Protein AF-A0A1D2N398-F1 (afdb_monomer)

Solvent-accessible surface area (backbone atoms only — not comparable to full-atom values): 11990 Å² total; per-residue (Å²): 117,71,71,62,58,52,54,54,53,52,52,52,50,52,42,55,50,52,42,50,51,26,44,50,50,28,31,48,32,49,38,74,50,18,96,74,56,48,75,65,35,50,51,53,33,53,55,49,52,53,51,52,52,51,50,52,54,51,53,50,50,50,54,57,44,54,78,74,47,96,69,94,74,60,69,63,58,57,54,51,52,50,55,53,48,54,52,50,44,51,51,49,55,50,46,44,68,74,75,44,80,64,39,88,64,25,44,60,55,34,51,50,26,48,53,53,34,53,52,37,53,52,51,49,52,50,52,53,50,52,50,53,50,51,53,61,56,60,72,63,59,75,78,78,72,81,61,74,80,74,79,73,76,79,83,79,76,91,75,78,99,82,69,65,64,65,58,53,50,52,56,51,52,55,56,55,71,77,43,82,83,72,81,78,80,83,82,77,66,92,89,58,102,65,88,84,83,82,84,130

Radius of gyration: 29.27 Å; Cα contacts (8 Å, |Δi|>4): 91; chains: 1; bounding box: 70×39×75 Å

Sequence (200 aa):
MTCCTNCFAILFASIVWIELISGLVATTSAAFFNDKVKFWAYLIFVIDAIFASWLFYYSGKETFTYLKDTATNKSVTMNWICGMCTVVTIAIFGSIYFFTPLGHPALEIVWGAFAIYIIAIFLLWIVATIYMIYLRLGCAQPSSNNRPKERSPNPPTRRDPEMSLEQSLNQIVDNVQNNPEQKGYTLYAVGSETPFQVRM

pLDDT: mean 77.16, std 15.28, range [42.69, 94.94]

Nearest PDB structures (foldseek):
  5h9f-assembly1_A  TM=4.511E-01  e=1.748E+00  Escherichia coli K-12
  8oyy-assembly2_B  TM=3.073E-01  e=7.194E+00  synthetic construct

Foldseek 3Di:
DVVVVVVLVVLLVVLLVLLLVLLLQLLCLLQPVAPPHDPVSVVLNVVSVVLVVVCVVVVVVVVVVVVVDPDDDCPVVSVVNSVVSLVSSVVSLVCCVPPGPGDPPSVVSNVVSVVSNVVSVVVSVVSVVVVVVCVVVVVPPPPVVPPPPPPDPDDDDDDDPPPPPVVVVVVVVVVCVVDVVPPDDQDDDPPDPDGDDDDD

Secondary structure (DSSP, 8-state):
-HHHHHHHHHHHHHHHHHHHHHHHHHHHHHHHS-TT--HHHHHHHHHHHHHHHHHHHHHHHHHHHHHH---S--HHHHHHHHHHHHHHHHHHHHHHHHH--PPTTHHHHHHHHHHHHHHHHHHHHHHHHHHHHHHHHHTTS-------------------TTSSHHHHHHHHHHHHHT-TT--------TT-SS------

Organism: Orchesella cincta (NCBI:txid48709)

Structure (mmCIF, N/CA/C/O backbone):
data_AF-A0A1D2N398-F1
#
_entry.id   AF-A0A1D2N398-F1
#
loop_
_atom_site.group_PDB
_atom_site.id
_atom_site.type_symbol
_atom_site.label_atom_id
_atom_site.label_alt_id
_atom_site.label_comp_id
_atom_site.label_asym_id
_atom_site.label_entity_id
_atom_site.label_seq_id
_atom_site.pdbx_PDB_ins_code
_atom_site.Cartn_x
_atom_site.Cartn_y
_atom_site.Cartn_z
_atom_site.occupancy
_atom_site.B_iso_or_equiv
_atom_site.auth_seq_id
_atom_site.auth_comp_id
_atom_site.auth_asym_id
_atom_site.auth_atom_id
_atom_site.pdbx_PDB_model_num
ATOM 1 N N . MET A 1 1 ? -14.697 7.583 22.881 1.00 57.34 1 MET A N 1
ATOM 2 C CA . MET A 1 1 ? -13.581 6.813 22.278 1.00 57.34 1 MET A CA 1
ATOM 3 C C . MET A 1 1 ? -13.718 6.591 20.769 1.00 57.34 1 MET A C 1
ATOM 5 O O . MET A 1 1 ? -12.698 6.405 20.127 1.00 57.34 1 MET A O 1
ATOM 9 N N . THR A 1 2 ? -14.915 6.675 20.175 1.00 62.06 2 THR A N 1
ATOM 10 C CA . THR A 1 2 ? -15.148 6.465 18.728 1.00 62.06 2 THR A CA 1
ATOM 11 C C . THR A 1 2 ? -14.413 7.443 17.801 1.00 62.06 2 THR A C 1
ATOM 13 O O . THR A 1 2 ? -14.033 7.058 16.701 1.00 62.06 2 THR A O 1
ATOM 16 N N . CYS A 1 3 ? -14.144 8.679 18.242 1.00 66.06 3 CYS A N 1
ATOM 17 C CA . CYS A 1 3 ? -13.426 9.671 17.429 1.00 66.06 3 CYS A CA 1
ATOM 18 C C . CYS A 1 3 ? -11.969 9.255 17.122 1.00 66.06 3 CYS A C 1
ATOM 20 O O . CYS A 1 3 ? -11.526 9.362 15.982 1.00 66.06 3 CYS A O 1
ATOM 22 N N . CYS A 1 4 ? -11.241 8.696 18.099 1.00 69.38 4 CYS A N 1
ATOM 23 C CA . CYS A 1 4 ? -9.840 8.302 17.900 1.00 69.38 4 CYS A CA 1
ATOM 24 C C . CYS A 1 4 ? -9.690 7.106 16.950 1.00 69.38 4 CYS A C 1
ATOM 26 O O . CYS A 1 4 ? -8.778 7.090 16.128 1.00 69.38 4 CYS A O 1
ATOM 28 N N . THR A 1 5 ? -10.586 6.118 17.022 1.00 72.31 5 THR A N 1
ATOM 29 C CA . THR A 1 5 ? -10.528 4.915 16.172 1.00 72.31 5 THR A CA 1
ATOM 30 C C . THR A 1 5 ? -10.723 5.247 14.692 1.00 72.31 5 THR A C 1
ATOM 32 O O . THR A 1 5 ? -10.019 4.699 13.846 1.00 72.31 5 THR A O 1
ATOM 35 N N . ASN A 1 6 ? -11.618 6.190 14.381 1.00 76.50 6 ASN A N 1
ATOM 36 C CA . ASN A 1 6 ? -11.854 6.630 13.006 1.00 76.50 6 ASN A CA 1
ATOM 37 C C . ASN A 1 6 ? -10.620 7.330 12.413 1.00 76.50 6 ASN A C 1
ATOM 39 O O . ASN A 1 6 ? -10.268 7.061 11.267 1.00 76.50 6 ASN A O 1
ATOM 43 N N . CYS A 1 7 ? -9.918 8.164 13.193 1.00 79.88 7 CYS A N 1
ATOM 44 C CA . CYS A 1 7 ? -8.672 8.792 12.738 1.00 79.88 7 CYS A CA 1
ATOM 45 C C . CYS A 1 7 ? -7.597 7.757 12.385 1.00 79.88 7 CYS A C 1
ATOM 47 O O . CYS A 1 7 ? -6.972 7.873 11.334 1.00 79.88 7 CYS A O 1
ATOM 49 N N . PHE A 1 8 ? -7.401 6.725 13.213 1.00 82.00 8 PHE A N 1
ATOM 50 C CA . PHE A 1 8 ? -6.425 5.671 12.911 1.00 82.00 8 PHE A CA 1
ATOM 51 C C . PHE A 1 8 ? -6.782 4.891 11.644 1.00 82.00 8 PHE A C 1
ATOM 53 O O . PHE A 1 8 ? -5.897 4.635 10.834 1.00 82.00 8 PHE A O 1
ATOM 60 N N . ALA A 1 9 ? -8.061 4.565 11.436 1.00 80.81 9 ALA A N 1
ATOM 61 C CA . ALA A 1 9 ? -8.506 3.871 10.229 1.00 80.81 9 ALA A CA 1
ATOM 62 C C . ALA A 1 9 ? -8.271 4.704 8.956 1.00 80.81 9 ALA A C 1
ATOM 64 O O . ALA A 1 9 ? -7.777 4.175 7.961 1.00 80.81 9 ALA A O 1
ATOM 65 N N . ILE A 1 10 ? -8.567 6.009 8.998 1.00 83.12 10 ILE A N 1
ATOM 66 C CA . ILE A 1 10 ? -8.334 6.928 7.873 1.00 83.12 10 ILE A CA 1
ATOM 67 C C . ILE A 1 10 ? -6.836 7.055 7.577 1.00 83.12 10 ILE A C 1
ATOM 69 O O . ILE A 1 10 ? -6.433 6.955 6.419 1.00 83.12 10 ILE A O 1
ATOM 73 N N . LEU A 1 11 ? -6.003 7.231 8.611 1.00 86.62 11 LEU A N 1
ATOM 74 C CA . LEU A 1 11 ? -4.549 7.301 8.449 1.00 86.62 11 LEU A CA 1
ATOM 75 C C . LEU A 1 11 ? -4.006 6.016 7.822 1.00 86.62 11 LEU A C 1
ATOM 77 O O . LEU A 1 11 ? -3.259 6.073 6.849 1.00 86.62 11 LEU A O 1
ATOM 81 N N . PHE A 1 12 ? -4.437 4.863 8.324 1.00 84.75 12 PHE A N 1
ATOM 82 C CA . PHE A 1 12 ? -4.012 3.567 7.814 1.00 84.75 12 PHE A CA 1
ATOM 83 C C . PHE A 1 12 ? -4.408 3.367 6.345 1.00 84.75 12 PHE A C 1
ATOM 85 O O . PHE A 1 12 ? -3.571 2.993 5.528 1.00 84.75 12 PHE A O 1
ATOM 92 N N . ALA A 1 13 ? -5.650 3.707 5.984 1.00 85.38 13 ALA A N 1
ATOM 93 C CA . ALA A 1 13 ? -6.093 3.689 4.595 1.00 85.38 13 ALA A CA 1
ATOM 94 C C . ALA A 1 13 ? -5.227 4.613 3.725 1.00 85.38 13 ALA A C 1
ATOM 96 O O . ALA A 1 13 ? -4.729 4.181 2.692 1.00 85.38 13 ALA A O 1
ATOM 97 N N . SER A 1 14 ? -4.971 5.851 4.157 1.00 87.75 14 SER A N 1
ATOM 98 C CA . SER A 1 14 ? -4.161 6.797 3.380 1.00 87.75 14 SER A CA 1
ATOM 99 C C . SER A 1 14 ? -2.731 6.306 3.116 1.00 87.75 14 SER A C 1
ATOM 101 O O . SER A 1 14 ? -2.223 6.494 2.014 1.00 87.75 14 SER A O 1
ATOM 103 N N . ILE A 1 15 ? -2.104 5.613 4.074 1.00 89.06 15 ILE A N 1
ATOM 104 C CA . ILE A 1 15 ? -0.764 5.033 3.900 1.00 89.06 15 ILE A CA 1
ATOM 105 C C . I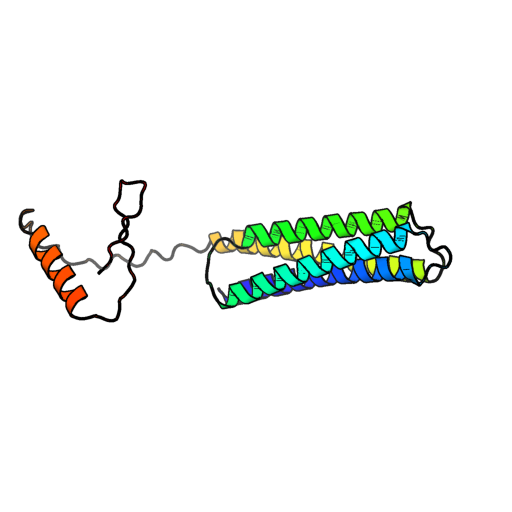LE A 1 15 ? -0.782 3.931 2.835 1.00 89.06 15 ILE A C 1
ATOM 107 O O . ILE A 1 15 ? 0.032 3.966 1.916 1.00 89.06 15 ILE A O 1
ATOM 111 N N . VAL A 1 16 ? -1.750 3.010 2.897 1.00 87.38 16 VAL A N 1
ATOM 112 C CA . VAL A 1 16 ? -1.917 1.948 1.885 1.00 87.38 16 VAL A CA 1
ATOM 113 C C . VAL A 1 16 ? -2.138 2.540 0.490 1.00 87.38 16 VAL A C 1
ATOM 115 O O . VAL A 1 16 ? -1.584 2.057 -0.494 1.00 87.38 16 VAL A O 1
ATOM 118 N N . TRP A 1 17 ? -2.905 3.627 0.392 1.00 89.25 17 TRP A N 1
ATOM 119 C CA . TRP A 1 17 ? -3.100 4.346 -0.867 1.00 89.25 17 TRP A CA 1
ATOM 120 C C . TRP A 1 17 ? -1.793 4.933 -1.413 1.00 89.25 17 TRP A C 1
ATOM 122 O O . TRP A 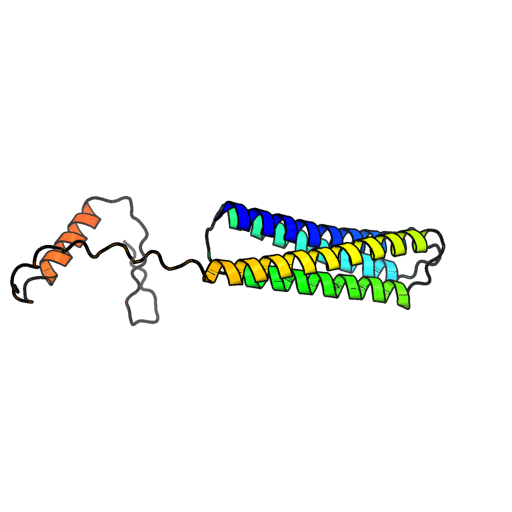1 17 ? -1.536 4.829 -2.610 1.00 89.25 17 TRP A O 1
ATOM 132 N N . ILE A 1 18 ? -0.955 5.522 -0.555 1.00 91.06 18 ILE A N 1
ATOM 133 C CA . ILE A 1 18 ? 0.358 6.049 -0.953 1.00 91.06 18 ILE A CA 1
ATOM 134 C C . ILE A 1 18 ? 1.272 4.916 -1.449 1.00 91.06 18 ILE A C 1
ATOM 136 O O . ILE A 1 18 ? 1.958 5.100 -2.454 1.00 91.06 18 ILE A O 1
ATOM 140 N N . GLU A 1 19 ? 1.259 3.746 -0.799 1.00 89.94 19 GLU A N 1
ATOM 141 C CA . GLU A 1 19 ? 2.020 2.567 -1.247 1.00 89.94 19 GLU A CA 1
ATOM 142 C C . GLU A 1 19 ? 1.560 2.055 -2.619 1.00 89.94 19 GLU A C 1
ATOM 144 O O . GLU A 1 19 ? 2.393 1.724 -3.463 1.00 89.94 19 GLU A O 1
ATOM 149 N N . LEU A 1 20 ? 0.249 2.012 -2.871 1.00 89.62 20 LEU A N 1
ATOM 150 C CA . LEU A 1 20 ? -0.283 1.597 -4.172 1.00 89.62 20 LEU A CA 1
ATOM 151 C C . LEU A 1 20 ? 0.056 2.599 -5.273 1.00 89.62 20 LEU A C 1
ATOM 153 O O . LEU A 1 20 ? 0.466 2.209 -6.363 1.00 89.62 20 LEU A O 1
ATOM 157 N N . ILE A 1 21 ? -0.091 3.897 -4.997 1.00 91.88 21 ILE A N 1
ATOM 158 C CA . ILE A 1 21 ? 0.221 4.944 -5.975 1.00 91.88 21 ILE A CA 1
ATOM 159 C C . ILE A 1 21 ? 1.716 4.933 -6.307 1.00 91.88 21 ILE A C 1
ATOM 161 O O . ILE A 1 21 ? 2.070 5.094 -7.473 1.00 91.88 21 ILE A O 1
ATOM 165 N N . SER A 1 22 ? 2.60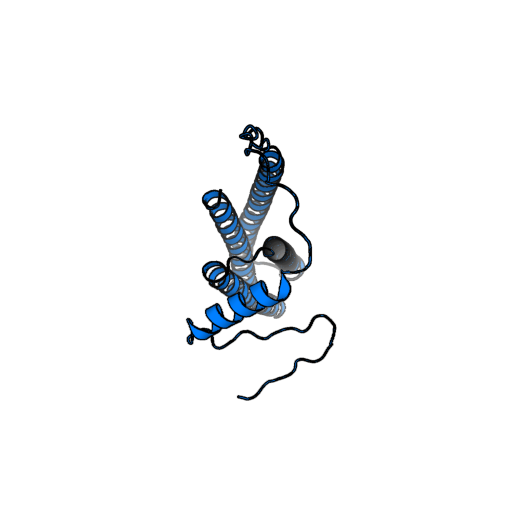0 4.717 -5.329 1.00 93.00 22 SER A N 1
ATOM 166 C CA . SER A 1 22 ? 4.040 4.648 -5.598 1.00 93.00 22 SER A CA 1
ATOM 167 C C . SER A 1 22 ? 4.410 3.428 -6.448 1.00 93.00 22 SER A C 1
ATOM 169 O O . SER A 1 22 ? 5.190 3.575 -7.392 1.00 93.00 22 SER A O 1
ATOM 171 N N . GLY A 1 23 ? 3.800 2.265 -6.191 1.00 91.19 23 GLY A N 1
ATOM 172 C CA . GLY A 1 23 ? 3.915 1.079 -7.045 1.00 91.19 23 GLY A CA 1
ATOM 173 C C . GLY A 1 23 ? 3.454 1.353 -8.479 1.00 91.19 23 GLY A C 1
ATOM 174 O O . GLY A 1 23 ? 4.214 1.122 -9.419 1.00 91.19 23 GLY A O 1
ATOM 175 N N . LEU A 1 24 ? 2.275 1.964 -8.638 1.00 92.75 24 LEU A N 1
ATOM 176 C CA . LEU A 1 24 ? 1.701 2.298 -9.942 1.00 92.75 24 LEU A CA 1
ATOM 177 C C . LEU A 1 24 ? 2.558 3.310 -10.716 1.00 92.75 24 LEU A C 1
ATOM 179 O O . LEU A 1 24 ? 2.748 3.177 -11.924 1.00 92.75 24 LEU A O 1
ATOM 183 N N . VAL A 1 25 ? 3.104 4.324 -10.038 1.00 94.25 25 VAL A N 1
ATOM 184 C CA . VAL A 1 25 ? 4.037 5.284 -10.647 1.00 94.25 25 VAL A CA 1
ATOM 185 C C . VAL A 1 25 ? 5.303 4.562 -11.103 1.00 94.25 25 VAL A C 1
ATOM 187 O O . VAL A 1 25 ? 5.721 4.748 -12.243 1.00 94.25 25 VAL A O 1
ATOM 190 N N . ALA A 1 26 ? 5.879 3.691 -10.269 1.00 92.56 26 ALA A N 1
ATOM 191 C CA . ALA A 1 26 ? 7.072 2.930 -10.626 1.00 92.56 26 ALA A CA 1
ATOM 192 C C . ALA A 1 26 ? 6.832 2.001 -11.830 1.00 92.56 26 ALA A C 1
ATOM 194 O O . ALA A 1 26 ? 7.645 1.981 -12.758 1.00 92.56 26 ALA A O 1
ATOM 195 N N . THR A 1 27 ? 5.713 1.270 -11.861 1.00 93.69 27 THR A N 1
ATOM 196 C CA . THR A 1 27 ? 5.358 0.377 -12.976 1.00 93.69 27 THR A CA 1
ATOM 197 C C . THR A 1 27 ? 5.039 1.154 -14.252 1.00 93.69 27 THR A C 1
ATOM 199 O O . THR A 1 27 ? 5.500 0.766 -15.325 1.00 93.69 27 THR A O 1
ATOM 202 N N . THR A 1 28 ? 4.351 2.296 -14.153 1.00 94.62 28 THR A N 1
ATOM 203 C CA . THR A 1 28 ? 4.080 3.198 -15.287 1.00 94.62 28 THR A CA 1
ATOM 204 C C . THR A 1 28 ? 5.379 3.771 -15.854 1.00 94.62 28 THR A C 1
ATOM 206 O O . THR A 1 28 ? 5.601 3.735 -17.064 1.00 94.62 28 THR A O 1
ATOM 209 N N . SER A 1 29 ? 6.283 4.252 -14.997 1.00 92.38 29 SER A N 1
ATOM 210 C CA . SER A 1 29 ? 7.597 4.743 -15.420 1.00 92.38 29 SER A CA 1
ATOM 211 C C . SER A 1 29 ? 8.428 3.651 -16.089 1.00 92.38 29 SER A C 1
ATOM 213 O O . SER A 1 29 ? 9.013 3.886 -17.145 1.00 92.38 29 SER A O 1
ATOM 215 N N . ALA A 1 30 ? 8.431 2.439 -15.533 1.00 90.25 30 ALA A N 1
ATOM 216 C CA . ALA A 1 30 ? 9.141 1.306 -16.116 1.00 90.25 30 ALA A CA 1
ATOM 217 C C . ALA A 1 30 ? 8.546 0.844 -17.461 1.00 90.25 30 ALA A C 1
ATOM 219 O O . ALA A 1 30 ? 9.300 0.411 -18.333 1.00 90.25 30 ALA A O 1
ATOM 220 N N . ALA A 1 31 ? 7.222 0.925 -17.637 1.00 92.00 31 ALA A N 1
ATOM 221 C CA . ALA A 1 31 ? 6.533 0.471 -18.843 1.00 92.00 31 ALA A CA 1
ATOM 222 C C . ALA A 1 31 ? 6.562 1.500 -19.983 1.00 92.00 31 ALA A C 1
ATOM 224 O O . ALA A 1 31 ? 6.805 1.128 -21.126 1.00 92.00 31 ALA A O 1
ATOM 225 N N . PHE A 1 32 ? 6.332 2.783 -19.693 1.00 91.44 32 PHE A N 1
ATOM 226 C CA . PHE A 1 32 ? 6.135 3.801 -20.733 1.00 91.44 32 PHE A CA 1
ATOM 227 C C . PHE A 1 32 ? 7.349 4.703 -20.971 1.00 91.44 32 PHE A C 1
ATOM 229 O O . PHE A 1 32 ? 7.486 5.241 -22.065 1.00 91.44 32 PHE A O 1
ATOM 236 N N . PHE A 1 33 ? 8.232 4.871 -19.982 1.00 88.12 33 PHE A N 1
ATOM 237 C CA . PHE A 1 33 ? 9.362 5.811 -20.058 1.00 88.12 33 PHE A CA 1
ATOM 238 C C . PHE A 1 33 ? 10.727 5.129 -20.194 1.00 88.12 33 PHE A C 1
ATOM 240 O O . PHE A 1 33 ? 11.764 5.777 -20.056 1.00 88.12 33 PHE A O 1
ATOM 247 N N . ASN A 1 34 ? 10.752 3.819 -20.434 1.00 84.56 34 ASN A N 1
ATOM 248 C CA . ASN A 1 34 ? 11.989 3.080 -20.629 1.00 84.56 34 ASN A CA 1
ATOM 249 C C . ASN A 1 34 ? 12.127 2.654 -22.089 1.00 84.56 34 ASN A C 1
ATOM 251 O O . ASN A 1 34 ? 11.511 1.679 -22.478 1.00 84.56 34 ASN A O 1
ATOM 255 N N . ASP A 1 35 ? 12.988 3.281 -22.884 1.00 82.50 35 ASP A N 1
ATOM 256 C CA . ASP A 1 35 ? 13.131 2.964 -24.321 1.00 82.50 35 ASP A CA 1
ATOM 257 C C . ASP A 1 35 ? 13.483 1.491 -24.612 1.00 82.50 35 ASP A C 1
ATOM 259 O O . ASP A 1 35 ? 13.272 0.980 -25.711 1.00 82.50 35 ASP A O 1
ATOM 263 N N . LYS A 1 36 ? 13.992 0.773 -23.605 1.00 80.00 36 LYS A N 1
ATOM 264 C CA . LYS A 1 36 ? 14.272 -0.667 -23.645 1.00 80.00 36 LYS A CA 1
ATOM 265 C C . LYS A 1 36 ? 13.092 -1.489 -23.121 1.00 80.00 36 LYS A C 1
ATOM 267 O O . LYS A 1 36 ? 13.306 -2.465 -22.393 1.00 80.00 36 LYS A O 1
ATOM 272 N N . VAL A 1 37 ? 11.857 -1.084 -23.441 1.00 68.06 37 VAL A N 1
ATOM 273 C CA . VAL A 1 37 ? 10.667 -1.721 -22.869 1.00 68.06 37 VAL A CA 1
ATOM 274 C C . VAL A 1 37 ? 10.634 -3.198 -23.251 1.00 68.06 37 VAL A C 1
ATOM 276 O O . VAL A 1 37 ? 10.574 -3.567 -24.423 1.00 68.06 37 VAL A O 1
ATOM 279 N N . LYS A 1 38 ? 10.639 -4.063 -22.239 1.00 77.94 38 LYS A N 1
ATOM 280 C CA . LYS A 1 38 ? 10.361 -5.490 -22.403 1.00 77.94 38 LYS A CA 1
ATOM 281 C C . LYS A 1 38 ? 8.876 -5.727 -22.154 1.00 77.94 38 LYS A C 1
ATOM 283 O O . LYS A 1 38 ? 8.302 -5.110 -21.262 1.00 77.94 38 LYS A O 1
ATOM 288 N N . PHE A 1 39 ? 8.290 -6.695 -22.859 1.00 87.69 39 PHE A N 1
ATOM 289 C CA . PHE A 1 39 ? 6.930 -7.207 -22.615 1.00 87.69 39 PHE A CA 1
ATOM 290 C C . PHE A 1 39 ? 6.617 -7.408 -21.115 1.00 87.69 39 PHE A C 1
ATOM 292 O O . PHE A 1 39 ? 5.519 -7.107 -20.656 1.00 87.69 39 PHE A O 1
ATOM 299 N N . TRP A 1 40 ? 7.622 -7.824 -20.337 1.00 86.50 40 TRP A N 1
ATOM 300 C CA . TRP A 1 40 ? 7.552 -7.985 -18.885 1.00 86.50 40 TRP A CA 1
ATOM 301 C C . TRP A 1 40 ? 7.115 -6.730 -18.114 1.00 86.50 40 TRP A C 1
ATOM 303 O O . TRP A 1 40 ? 6.347 -6.861 -17.168 1.00 86.50 40 TRP A O 1
ATOM 313 N N . ALA A 1 41 ? 7.547 -5.528 -18.506 1.00 88.75 41 ALA A N 1
ATOM 314 C CA . ALA A 1 41 ? 7.183 -4.297 -17.798 1.00 88.75 41 ALA A CA 1
ATOM 315 C C . ALA A 1 41 ? 5.682 -3.988 -17.936 1.00 88.75 41 ALA A C 1
ATOM 317 O O . ALA A 1 41 ? 5.023 -3.665 -16.950 1.00 88.75 41 ALA A O 1
ATOM 318 N N . TYR A 1 42 ? 5.121 -4.183 -19.134 1.00 91.56 42 TYR A N 1
ATOM 319 C CA . TYR A 1 42 ? 3.680 -4.060 -19.367 1.00 91.56 42 TYR A CA 1
ATOM 320 C C . TYR A 1 42 ? 2.882 -5.124 -18.613 1.00 91.56 42 TYR A C 1
ATOM 322 O O . TYR A 1 42 ? 1.833 -4.818 -18.054 1.00 91.56 42 TYR A O 1
ATOM 330 N N . LEU A 1 43 ? 3.381 -6.364 -18.567 1.00 91.88 43 LEU A N 1
ATOM 331 C CA . LEU A 1 43 ? 2.731 -7.438 -17.818 1.00 91.88 43 LEU A CA 1
ATOM 332 C C . LEU A 1 43 ? 2.653 -7.104 -16.319 1.00 91.88 43 LEU A C 1
ATOM 334 O O . LEU A 1 43 ? 1.587 -7.239 -15.725 1.00 91.88 43 LEU A O 1
ATOM 338 N N . ILE A 1 44 ? 3.754 -6.620 -15.729 1.00 91.50 44 ILE A N 1
ATOM 339 C CA . ILE A 1 44 ? 3.794 -6.185 -14.323 1.00 91.50 44 ILE A CA 1
ATOM 340 C C . ILE A 1 44 ? 2.813 -5.030 -14.097 1.00 91.50 44 ILE A C 1
ATOM 342 O O . ILE A 1 44 ? 2.032 -5.084 -13.153 1.00 91.50 44 ILE A O 1
ATOM 346 N N . PHE A 1 45 ? 2.802 -4.029 -14.983 1.00 93.44 45 PHE A N 1
ATOM 347 C CA . PHE A 1 45 ? 1.874 -2.900 -14.903 1.00 93.44 45 PHE A CA 1
ATOM 348 C C . PHE A 1 45 ? 0.401 -3.340 -14.920 1.00 93.44 45 PHE A C 1
ATOM 350 O O . PHE A 1 45 ? -0.384 -2.886 -14.095 1.00 93.44 45 PHE A O 1
ATOM 357 N N . VAL A 1 46 ? 0.013 -4.251 -15.819 1.00 94.94 46 VAL A N 1
ATOM 358 C CA . VAL A 1 46 ? -1.376 -4.738 -15.898 1.00 94.94 46 VAL A CA 1
ATOM 359 C C . VAL A 1 46 ? -1.768 -5.514 -14.640 1.00 94.94 46 VAL A C 1
ATOM 361 O O . VAL A 1 46 ? -2.869 -5.319 -14.125 1.00 94.94 46 VAL A O 1
ATOM 364 N N . ILE A 1 47 ? -0.882 -6.374 -14.128 1.00 92.38 47 ILE A N 1
ATOM 365 C CA . ILE A 1 47 ? -1.134 -7.137 -12.897 1.00 92.38 47 ILE A CA 1
ATOM 366 C C . ILE A 1 47 ? -1.320 -6.186 -11.708 1.00 92.38 47 ILE A C 1
ATOM 368 O O . ILE A 1 47 ? -2.283 -6.333 -10.956 1.00 92.38 47 ILE A O 1
ATOM 372 N N . ASP A 1 48 ? -0.441 -5.193 -11.576 1.00 91.62 48 ASP A N 1
ATOM 373 C CA . ASP A 1 48 ? -0.505 -4.174 -10.526 1.00 91.62 48 ASP A CA 1
ATOM 374 C C . ASP A 1 48 ? -1.786 -3.329 -10.629 1.00 91.62 48 ASP A C 1
ATOM 376 O O . ASP A 1 48 ? -2.505 -3.157 -9.648 1.00 91.62 48 ASP A O 1
ATOM 380 N N . ALA A 1 49 ? -2.169 -2.902 -11.835 1.00 93.06 49 ALA A N 1
ATOM 381 C CA . ALA A 1 49 ? -3.396 -2.139 -12.059 1.00 93.06 49 ALA A CA 1
ATOM 382 C C . ALA A 1 49 ? -4.669 -2.931 -11.701 1.00 93.06 49 ALA A C 1
ATOM 384 O O . ALA A 1 49 ? -5.601 -2.375 -11.109 1.00 93.06 49 ALA A O 1
ATOM 385 N N . ILE A 1 50 ? -4.721 -4.229 -12.027 1.00 94.81 50 ILE A N 1
ATOM 386 C CA . ILE A 1 50 ? -5.833 -5.114 -11.637 1.00 94.81 50 ILE A CA 1
ATOM 387 C C . ILE A 1 50 ? -5.879 -5.257 -10.115 1.00 94.81 50 ILE A C 1
ATOM 389 O O . ILE A 1 50 ? -6.953 -5.143 -9.519 1.00 94.81 50 ILE A O 1
ATOM 393 N N . PHE A 1 51 ? -4.726 -5.470 -9.482 1.00 91.31 51 PHE A N 1
ATOM 394 C CA . PHE A 1 51 ? -4.621 -5.604 -8.034 1.00 91.31 51 PHE A CA 1
ATOM 395 C C . PHE A 1 51 ? -5.045 -4.320 -7.304 1.00 91.31 51 PHE A C 1
ATOM 397 O O . PHE A 1 51 ? -5.887 -4.373 -6.406 1.00 91.31 51 PHE A O 1
ATOM 404 N N . ALA A 1 52 ? -4.554 -3.160 -7.741 1.00 90.50 52 ALA A N 1
ATOM 405 C CA . ALA A 1 52 ? -4.950 -1.860 -7.212 1.00 90.50 52 ALA A CA 1
ATOM 406 C C . ALA A 1 52 ? -6.459 -1.624 -7.375 1.00 90.50 52 ALA A C 1
ATOM 408 O O . ALA A 1 52 ? -7.136 -1.241 -6.422 1.00 90.50 52 ALA A O 1
ATOM 409 N N . SER A 1 53 ? -7.021 -1.934 -8.548 1.00 93.25 53 SER A N 1
ATOM 410 C CA . SER A 1 53 ? -8.464 -1.817 -8.807 1.00 93.25 53 SER A CA 1
ATOM 411 C C . SER A 1 53 ? -9.294 -2.713 -7.884 1.00 93.25 53 SER A C 1
ATOM 413 O O . SER A 1 53 ? -10.314 -2.275 -7.346 1.00 93.25 53 SER A O 1
ATOM 415 N N . TRP A 1 54 ? -8.845 -3.951 -7.653 1.00 91.62 54 TRP A N 1
ATOM 416 C CA . TRP A 1 54 ? -9.479 -4.870 -6.708 1.00 91.62 54 TRP A CA 1
ATOM 417 C C . TRP A 1 54 ? -9.458 -4.304 -5.286 1.00 91.62 54 TRP A C 1
ATOM 419 O O . TRP A 1 54 ? -10.483 -4.314 -4.599 1.00 91.62 54 TRP A O 1
ATOM 429 N N . LEU A 1 55 ? -8.311 -3.787 -4.840 1.00 88.44 55 LEU A N 1
ATOM 430 C CA . LEU A 1 55 ? -8.169 -3.190 -3.515 1.00 88.44 55 LEU A CA 1
ATOM 431 C C . LEU A 1 55 ? -9.030 -1.939 -3.348 1.00 88.44 55 LEU A C 1
ATOM 433 O O . LEU A 1 55 ? -9.673 -1.794 -2.309 1.00 88.44 55 LEU A O 1
ATOM 437 N N . PHE A 1 56 ? -9.118 -1.080 -4.365 1.00 87.88 56 PHE A N 1
ATOM 438 C CA . PHE A 1 56 ? -10.011 0.078 -4.341 1.00 87.88 56 PHE A CA 1
ATOM 439 C C . PHE A 1 56 ? -11.470 -0.326 -4.219 1.00 87.88 56 PHE A C 1
ATOM 441 O O . PHE A 1 56 ? -12.196 0.219 -3.385 1.00 87.88 56 PHE A O 1
ATOM 448 N N . TYR A 1 57 ? -11.893 -1.313 -5.005 1.00 90.56 57 TYR A N 1
ATOM 449 C CA . TYR A 1 57 ? -13.248 -1.834 -4.927 1.00 90.56 57 TYR A CA 1
ATOM 450 C C . TYR A 1 57 ? -13.549 -2.402 -3.534 1.00 90.56 57 TYR A C 1
ATOM 452 O O . TYR A 1 57 ? -14.575 -2.074 -2.932 1.00 90.56 57 TYR A O 1
ATOM 460 N N . TYR A 1 58 ? -12.640 -3.212 -2.988 1.00 87.81 58 TYR A N 1
ATOM 461 C CA . TYR A 1 58 ? -12.828 -3.850 -1.689 1.00 87.81 58 TYR A CA 1
ATOM 462 C C . TYR A 1 58 ? -12.806 -2.836 -0.534 1.00 87.81 58 TYR A C 1
ATOM 464 O O . TYR A 1 58 ? -13.702 -2.844 0.310 1.00 87.81 58 TYR A O 1
ATOM 472 N N . SER A 1 59 ? -11.845 -1.909 -0.531 1.00 82.94 59 SER A N 1
ATOM 473 C CA . SER A 1 59 ? -11.734 -0.836 0.465 1.00 82.94 59 SER A CA 1
ATOM 474 C C . SER A 1 59 ? -12.944 0.104 0.433 1.00 82.94 59 SER A C 1
ATOM 476 O O . SER A 1 59 ? -13.506 0.438 1.481 1.00 82.94 59 SER A O 1
ATOM 478 N N . GLY A 1 60 ? -13.410 0.478 -0.763 1.00 82.69 60 GLY A N 1
ATOM 479 C CA . GLY A 1 60 ? -14.615 1.288 -0.937 1.00 82.69 60 GLY A CA 1
ATOM 480 C C . GLY A 1 60 ? -15.863 0.573 -0.420 1.00 82.69 60 GLY A C 1
ATOM 481 O O . GLY A 1 60 ? -16.655 1.157 0.322 1.00 82.69 60 GLY A O 1
ATOM 482 N N . LYS A 1 61 ? -16.004 -0.721 -0.730 1.00 86.19 61 LYS A N 1
ATOM 483 C CA . LYS A 1 61 ? -17.103 -1.555 -0.229 1.00 86.19 61 LYS A CA 1
ATOM 484 C C . LYS A 1 61 ? -17.081 -1.681 1.295 1.00 86.19 61 LYS A C 1
ATOM 486 O O . LYS A 1 61 ? -18.137 -1.563 1.922 1.00 86.19 61 LYS A O 1
ATOM 491 N N . GLU A 1 62 ? -15.918 -1.899 1.906 1.00 80.75 62 GLU A N 1
ATOM 492 C CA . GLU A 1 62 ? -15.803 -1.963 3.368 1.00 80.75 62 GLU A CA 1
ATOM 493 C C . GLU A 1 62 ? -16.135 -0.625 4.028 1.00 80.75 62 GLU A C 1
ATOM 495 O O . GLU A 1 62 ? -16.887 -0.609 5.003 1.00 80.75 62 GLU A O 1
ATOM 500 N N . THR A 1 63 ? -15.661 0.489 3.467 1.00 76.75 63 THR A N 1
ATOM 501 C CA . THR A 1 63 ? -15.964 1.842 3.964 1.00 76.75 63 THR A CA 1
ATOM 502 C C . THR A 1 63 ? -17.461 2.142 3.877 1.00 76.75 63 THR A C 1
ATOM 504 O O . THR A 1 63 ? -18.060 2.630 4.835 1.00 76.75 63 THR A O 1
ATOM 507 N N . PHE A 1 64 ? -18.104 1.777 2.765 1.00 81.56 64 PHE A N 1
ATOM 508 C CA . PHE A 1 64 ? -19.547 1.948 2.600 1.00 81.56 64 PHE A CA 1
ATOM 509 C C . PHE A 1 64 ? -20.346 1.068 3.571 1.00 81.56 64 PHE A C 1
ATOM 511 O O . PHE A 1 64 ? -21.319 1.510 4.177 1.00 81.56 64 PHE A O 1
ATOM 518 N N . THR A 1 65 ? -19.903 -0.174 3.779 1.00 80.00 65 THR A N 1
ATOM 519 C CA . THR A 1 65 ? -20.537 -1.093 4.736 1.00 80.00 65 THR A CA 1
ATOM 520 C C . THR A 1 65 ? -20.311 -0.640 6.182 1.00 80.00 65 THR A C 1
ATOM 522 O O . THR A 1 65 ? -21.172 -0.850 7.029 1.00 80.00 65 THR A O 1
ATOM 525 N N . TYR A 1 66 ? -19.181 0.003 6.493 1.00 69.44 66 TYR A N 1
ATOM 526 C CA . TYR A 1 66 ? -18.897 0.578 7.814 1.00 69.44 66 TYR A CA 1
ATOM 527 C C . TYR A 1 66 ? -19.895 1.670 8.205 1.00 69.44 66 TYR A C 1
ATOM 529 O O . TYR A 1 66 ? -20.299 1.732 9.360 1.00 69.44 66 TYR A O 1
ATOM 537 N N . LEU A 1 67 ? -20.350 2.474 7.241 1.00 72.44 67 LEU A N 1
ATOM 538 C CA . LEU A 1 67 ? -21.396 3.473 7.475 1.00 72.44 67 LEU A CA 1
ATOM 539 C C . LEU A 1 67 ? -22.766 2.847 7.772 1.00 72.44 67 LEU A C 1
ATOM 541 O O . LEU A 1 67 ? -23.614 3.508 8.366 1.00 72.44 67 LEU A O 1
ATOM 545 N N . LYS A 1 68 ? -22.989 1.597 7.348 1.00 78.31 68 LYS A N 1
ATOM 546 C CA . LYS A 1 68 ? -24.291 0.928 7.431 1.00 78.31 68 LYS A CA 1
ATOM 547 C C . LYS A 1 68 ? -24.408 -0.066 8.592 1.00 78.31 68 LYS A C 1
ATOM 549 O O . LYS A 1 68 ? -25.497 -0.193 9.135 1.00 78.31 68 LYS A O 1
ATOM 554 N N . ASP A 1 69 ? -23.322 -0.746 8.973 1.00 67.00 69 ASP A N 1
ATOM 555 C CA . ASP A 1 69 ? -23.341 -1.831 9.967 1.00 67.00 69 ASP A CA 1
ATOM 556 C C . ASP A 1 69 ? -22.195 -1.748 10.993 1.00 67.00 69 ASP A C 1
ATOM 558 O O . ASP A 1 69 ? -21.005 -1.870 10.660 1.00 67.00 69 ASP A O 1
ATOM 562 N N . THR A 1 70 ? -22.573 -1.643 12.272 1.00 60.62 70 THR A N 1
ATOM 563 C CA . THR A 1 70 ? -21.705 -1.543 13.463 1.00 60.62 70 THR A CA 1
ATOM 564 C C . THR A 1 70 ? -21.166 -2.911 13.926 1.00 60.62 70 THR A C 1
ATOM 566 O O . THR A 1 70 ? -21.154 -3.215 15.118 1.00 60.62 70 THR A O 1
ATOM 569 N N . ALA A 1 71 ? -20.760 -3.789 13.004 1.00 52.94 71 ALA A N 1
ATOM 570 C CA . ALA A 1 71 ? -20.354 -5.162 13.337 1.00 52.94 71 ALA A CA 1
ATOM 571 C C . ALA A 1 71 ? -18.837 -5.327 13.602 1.00 52.94 71 ALA A C 1
ATOM 573 O O . ALA A 1 71 ? -17.988 -4.734 12.934 1.00 52.94 71 ALA A O 1
ATOM 574 N N . THR A 1 72 ? -18.518 -6.191 14.573 1.00 53.75 72 THR A N 1
ATOM 575 C CA . THR A 1 72 ? -17.371 -6.130 15.506 1.00 53.75 72 THR A CA 1
ATOM 576 C C . THR A 1 72 ? -16.077 -6.860 15.084 1.00 53.75 72 THR A C 1
ATOM 578 O O . THR A 1 72 ? -15.135 -6.892 15.864 1.00 53.75 72 THR A O 1
ATOM 581 N N . ASN A 1 73 ? -15.948 -7.402 13.864 1.00 61.00 73 ASN A N 1
ATOM 582 C CA . ASN A 1 73 ? -14.812 -8.287 13.498 1.00 61.00 73 ASN A CA 1
ATOM 583 C C . ASN A 1 73 ? -13.858 -7.761 12.399 1.00 61.00 73 ASN A C 1
ATOM 585 O O . ASN A 1 73 ? -13.142 -8.537 11.772 1.00 61.00 73 ASN A O 1
ATOM 589 N N . LYS A 1 74 ? -13.821 -6.448 12.137 1.00 65.62 74 LYS A N 1
ATOM 590 C CA . LYS A 1 74 ? -13.155 -5.883 10.939 1.00 65.62 74 LYS A CA 1
ATOM 591 C C . LYS A 1 74 ? -11.634 -5.643 11.053 1.00 65.62 74 LYS A C 1
ATOM 593 O O . LYS A 1 74 ? -10.986 -5.421 10.035 1.00 65.62 74 LYS A O 1
ATOM 598 N N . SER A 1 75 ? -11.035 -5.710 12.248 1.00 68.94 75 SER A N 1
ATOM 599 C CA . SER A 1 75 ? -9.602 -5.390 12.430 1.00 68.94 75 SER A CA 1
ATOM 600 C C . SER A 1 75 ? -8.650 -6.406 11.783 1.00 68.94 75 SER A C 1
ATOM 602 O O . SER A 1 75 ? -7.586 -6.028 11.297 1.00 68.94 75 SER A O 1
ATOM 604 N N . VAL A 1 76 ? -9.035 -7.686 11.738 1.00 76.38 76 VAL A N 1
ATOM 605 C CA . VAL A 1 76 ? -8.199 -8.764 11.182 1.00 76.38 76 VAL A CA 1
ATOM 606 C C . VAL A 1 76 ? -8.074 -8.637 9.663 1.00 76.38 76 VAL A C 1
ATOM 608 O O . VAL A 1 76 ? -6.973 -8.752 9.124 1.00 76.38 76 VAL A O 1
ATOM 611 N N . THR A 1 77 ? -9.180 -8.337 8.977 1.00 78.06 77 THR A N 1
ATOM 612 C CA . THR A 1 77 ? -9.222 -8.202 7.515 1.00 78.06 77 THR A CA 1
ATOM 613 C C . THR A 1 77 ? -8.358 -7.041 7.026 1.00 78.06 77 THR A C 1
ATOM 615 O O . THR A 1 77 ? -7.554 -7.222 6.114 1.00 78.06 77 THR A O 1
ATOM 618 N N . MET A 1 78 ? -8.450 -5.873 7.673 1.00 75.50 78 MET A N 1
ATOM 619 C CA . MET A 1 78 ? -7.631 -4.704 7.324 1.00 75.50 78 MET A CA 1
ATOM 620 C C . MET A 1 78 ? -6.130 -4.965 7.492 1.00 75.50 78 MET A C 1
ATOM 622 O O . MET A 1 78 ? -5.340 -4.575 6.632 1.00 75.50 78 MET A O 1
ATOM 626 N N . ASN A 1 79 ? -5.731 -5.656 8.565 1.00 81.50 79 ASN A N 1
ATOM 627 C CA . ASN A 1 79 ? -4.326 -5.998 8.785 1.00 81.50 79 ASN A CA 1
ATOM 628 C C . ASN A 1 79 ? -3.795 -6.941 7.692 1.00 81.50 79 ASN A C 1
ATOM 630 O O . ASN A 1 79 ? -2.688 -6.760 7.188 1.00 81.50 79 ASN A O 1
ATOM 634 N N . TRP A 1 80 ? -4.604 -7.924 7.287 1.00 84.31 80 TRP A N 1
ATOM 635 C CA . TRP A 1 80 ? -4.228 -8.865 6.234 1.00 84.31 80 TRP A CA 1
ATOM 636 C C . TRP A 1 80 ? -4.096 -8.188 4.863 1.00 84.31 80 TRP A C 1
ATOM 638 O O . TRP A 1 80 ? -3.114 -8.417 4.159 1.00 84.31 80 TRP A O 1
ATOM 648 N N . ILE A 1 81 ? -5.030 -7.295 4.516 1.00 85.38 81 ILE A N 1
ATOM 649 C CA . ILE A 1 81 ? -4.977 -6.507 3.275 1.00 85.38 81 ILE A CA 1
ATOM 650 C C . ILE A 1 81 ? -3.708 -5.654 3.220 1.00 85.38 81 ILE A C 1
ATOM 652 O O . ILE A 1 81 ? -3.044 -5.611 2.186 1.00 85.38 81 ILE A O 1
ATOM 656 N N . CYS A 1 82 ? -3.345 -5.016 4.334 1.00 84.12 82 CYS A N 1
ATOM 657 C CA . CYS A 1 82 ? -2.123 -4.224 4.410 1.00 84.12 82 CYS A CA 1
ATOM 658 C C . CYS A 1 82 ? -0.878 -5.074 4.165 1.00 84.12 82 CYS A C 1
ATOM 660 O O . CYS A 1 82 ? -0.051 -4.716 3.333 1.00 84.12 82 CYS A O 1
ATOM 662 N N . GLY A 1 83 ? -0.773 -6.223 4.841 1.00 87.56 83 GLY A N 1
ATOM 663 C CA . GLY A 1 83 ? 0.355 -7.133 4.653 1.00 87.56 83 GLY A CA 1
ATOM 664 C C . GLY A 1 83 ? 0.483 -7.599 3.202 1.00 87.56 83 GLY A C 1
ATOM 665 O O . GLY A 1 83 ? 1.580 -7.587 2.647 1.00 87.56 83 GLY A O 1
ATOM 666 N N . MET A 1 84 ? -0.639 -7.941 2.562 1.00 88.62 84 MET A N 1
ATOM 667 C CA . MET A 1 84 ? -0.663 -8.323 1.147 1.00 88.62 84 MET A CA 1
ATOM 668 C C . MET A 1 84 ? -0.223 -7.173 0.233 1.00 88.62 84 MET A C 1
ATOM 670 O O . MET A 1 84 ? 0.566 -7.406 -0.679 1.00 88.62 84 MET A O 1
ATOM 674 N N . CYS A 1 85 ? -0.675 -5.941 0.492 1.00 88.62 85 CYS A N 1
ATOM 675 C CA . CYS A 1 85 ? -0.263 -4.757 -0.265 1.00 88.62 85 CYS A CA 1
ATOM 676 C C . CYS A 1 85 ? 1.252 -4.544 -0.180 1.00 88.62 85 CYS A C 1
ATOM 678 O O . CYS A 1 85 ? 1.923 -4.501 -1.207 1.00 88.62 85 CYS A O 1
ATOM 680 N N . THR A 1 86 ? 1.812 -4.523 1.031 1.00 88.94 86 THR A N 1
ATOM 681 C CA . THR A 1 86 ? 3.250 -4.327 1.235 1.00 88.94 86 THR A CA 1
ATOM 682 C C . THR A 1 86 ? 4.069 -5.414 0.528 1.00 88.94 86 THR A C 1
ATOM 684 O O . THR A 1 86 ? 5.043 -5.098 -0.150 1.00 88.94 86 THR A O 1
ATOM 687 N N . VAL A 1 87 ? 3.665 -6.688 0.618 1.00 91.62 87 VAL A N 1
ATOM 688 C CA . VAL A 1 87 ? 4.360 -7.801 -0.057 1.00 91.62 87 VAL A CA 1
ATOM 68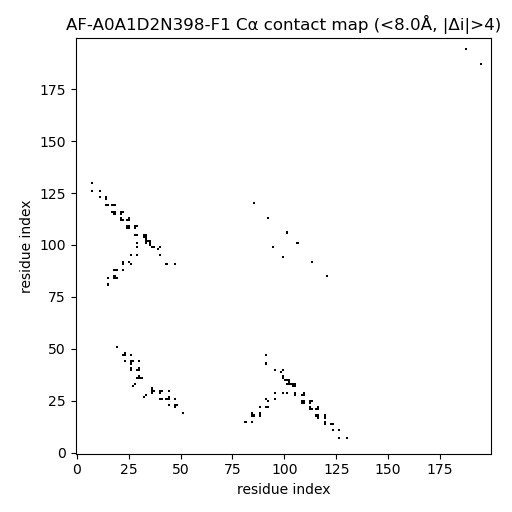9 C C . VAL A 1 87 ? 4.317 -7.660 -1.581 1.00 91.62 87 VAL A C 1
ATOM 691 O O . VAL A 1 87 ? 5.344 -7.846 -2.236 1.00 91.62 87 VAL A O 1
ATOM 694 N N . VAL A 1 88 ? 3.159 -7.313 -2.150 1.00 90.81 88 VAL A N 1
ATOM 695 C CA . VAL A 1 88 ? 3.010 -7.107 -3.598 1.00 90.81 88 VAL A CA 1
ATOM 696 C C . VAL A 1 88 ? 3.876 -5.939 -4.068 1.00 90.81 88 VAL A C 1
ATOM 698 O O . VAL A 1 88 ? 4.623 -6.095 -5.033 1.00 90.81 88 VAL A O 1
ATOM 701 N N . THR A 1 89 ? 3.875 -4.814 -3.353 1.00 89.62 89 THR A N 1
ATOM 702 C CA . THR A 1 89 ? 4.693 -3.646 -3.704 1.00 89.62 89 THR A CA 1
ATOM 703 C C . THR A 1 89 ? 6.192 -3.959 -3.643 1.00 89.62 89 THR A C 1
ATOM 705 O O . THR A 1 89 ? 6.927 -3.607 -4.568 1.00 89.62 89 THR A O 1
ATOM 708 N N . ILE A 1 90 ? 6.662 -4.704 -2.631 1.00 91.88 90 ILE A N 1
ATOM 709 C CA . ILE A 1 90 ? 8.058 -5.190 -2.571 1.00 91.88 90 ILE A CA 1
ATOM 710 C C . ILE A 1 90 ? 8.379 -6.063 -3.783 1.00 91.88 90 ILE A C 1
ATOM 712 O O . ILE A 1 90 ? 9.423 -5.885 -4.414 1.00 91.88 90 ILE A O 1
ATOM 716 N N . ALA A 1 91 ? 7.492 -7.003 -4.121 1.00 92.81 91 ALA A N 1
ATOM 717 C CA . ALA A 1 91 ? 7.688 -7.896 -5.256 1.00 92.81 91 ALA A CA 1
ATOM 718 C C . ALA A 1 91 ? 7.755 -7.124 -6.583 1.00 92.81 91 ALA A C 1
ATOM 720 O O . ALA A 1 91 ? 8.571 -7.463 -7.442 1.00 92.81 91 ALA A O 1
ATOM 721 N N . ILE A 1 92 ? 6.958 -6.064 -6.739 1.00 90.94 92 ILE A N 1
ATOM 722 C CA . ILE A 1 92 ? 6.982 -5.175 -7.905 1.00 90.94 92 ILE A CA 1
ATOM 723 C C . ILE A 1 92 ? 8.320 -4.443 -7.999 1.00 90.94 92 ILE A C 1
ATOM 725 O O . ILE A 1 92 ? 8.991 -4.553 -9.025 1.00 90.94 92 ILE A O 1
ATOM 729 N N . PHE A 1 93 ? 8.752 -3.754 -6.939 1.00 90.56 93 PHE A N 1
ATOM 730 C CA . PHE A 1 93 ? 10.036 -3.043 -6.944 1.00 90.56 93 PHE A CA 1
ATOM 731 C C . PHE A 1 93 ? 11.213 -3.995 -7.184 1.00 90.56 93 PHE A C 1
ATOM 733 O O . PHE A 1 93 ? 12.090 -3.694 -7.994 1.00 90.56 93 PHE A O 1
ATOM 740 N N . GLY A 1 94 ? 11.202 -5.173 -6.553 1.00 90.88 94 GLY A N 1
ATOM 741 C CA . GLY A 1 94 ? 12.196 -6.217 -6.793 1.00 90.88 94 GLY A CA 1
ATOM 742 C C . GLY A 1 94 ? 12.194 -6.691 -8.248 1.00 90.88 94 GLY A C 1
ATOM 743 O O . GLY A 1 94 ? 13.247 -6.772 -8.877 1.00 90.88 94 GLY A O 1
ATOM 744 N N . SER A 1 95 ? 11.017 -6.935 -8.826 1.00 90.00 95 SER A N 1
ATOM 745 C CA . SER A 1 95 ? 10.891 -7.366 -10.223 1.00 90.00 95 SER A CA 1
ATOM 746 C C . SER A 1 95 ? 11.371 -6.295 -11.202 1.00 90.00 95 SER A C 1
ATOM 748 O O . SER A 1 95 ? 12.078 -6.613 -12.160 1.00 90.00 95 SER A O 1
ATOM 750 N N . ILE A 1 96 ? 11.045 -5.023 -10.954 1.00 88.56 96 ILE A N 1
ATOM 751 C CA . ILE A 1 96 ? 11.542 -3.896 -11.751 1.00 88.56 96 ILE A CA 1
ATOM 752 C C . ILE A 1 96 ? 13.073 -3.847 -11.678 1.00 88.56 96 ILE A C 1
ATOM 754 O O . ILE A 1 96 ? 13.718 -3.795 -12.724 1.00 88.56 96 ILE A O 1
ATOM 758 N N . TYR A 1 97 ? 13.649 -3.949 -10.475 1.00 87.88 97 TYR A N 1
ATOM 759 C CA . TYR A 1 97 ? 15.097 -3.910 -10.258 1.00 87.88 97 TYR A CA 1
ATOM 760 C C . TYR A 1 97 ? 15.846 -5.050 -10.969 1.00 87.88 97 TYR A C 1
ATOM 762 O O . TYR A 1 97 ? 16.885 -4.814 -11.582 1.00 87.88 97 TYR A O 1
ATOM 770 N N . PHE A 1 98 ? 15.320 -6.279 -10.925 1.00 87.38 98 PHE A N 1
ATOM 771 C CA . PHE A 1 98 ? 15.989 -7.449 -11.508 1.00 87.38 98 PHE A CA 1
ATOM 772 C C . PHE A 1 98 ? 15.772 -7.609 -13.019 1.00 87.38 98 PHE A C 1
ATOM 774 O O . PHE A 1 98 ? 16.705 -7.964 -13.740 1.00 87.38 98 PHE A O 1
ATOM 781 N N . PHE A 1 99 ? 14.554 -7.391 -13.524 1.00 81.12 99 PHE A N 1
ATOM 782 C CA . PHE A 1 99 ? 14.205 -7.757 -14.906 1.00 81.12 99 PHE A CA 1
ATOM 783 C C . PHE A 1 99 ? 14.285 -6.598 -15.901 1.00 81.12 99 PHE A C 1
ATOM 785 O O . PHE A 1 99 ? 14.422 -6.828 -17.116 1.00 81.12 99 PHE A O 1
ATOM 792 N N . THR A 1 100 ? 14.220 -5.362 -15.406 1.00 78.88 100 THR A N 1
ATOM 793 C CA . THR A 1 100 ? 14.078 -4.173 -16.244 1.00 78.88 100 THR A CA 1
ATOM 794 C C . THR A 1 100 ? 15.335 -3.316 -16.144 1.00 78.88 100 THR A C 1
ATOM 796 O O . THR A 1 100 ? 15.501 -2.590 -15.169 1.00 78.88 100 THR A O 1
ATOM 799 N N . PRO A 1 101 ? 16.240 -3.354 -17.140 1.00 81.12 101 PRO A N 1
ATOM 800 C CA . PRO A 1 101 ? 17.311 -2.371 -17.206 1.00 81.12 101 PRO A CA 1
ATOM 801 C C . PRO A 1 101 ? 16.669 -1.001 -17.447 1.00 81.12 101 PRO A C 1
ATOM 803 O O . PRO A 1 101 ? 16.165 -0.733 -18.539 1.00 81.12 101 PRO A O 1
ATOM 806 N N . LEU A 1 102 ? 16.626 -0.172 -16.407 1.00 81.75 102 LEU A N 1
ATOM 807 C CA . LEU A 1 102 ? 16.037 1.161 -16.458 1.00 81.75 102 LEU A CA 1
ATOM 808 C C . LEU A 1 102 ? 17.037 2.139 -17.081 1.00 81.75 102 LEU A C 1
ATOM 810 O O . LEU A 1 102 ? 18.164 2.271 -16.604 1.00 81.75 102 LEU A O 1
ATOM 814 N N . GLY A 1 103 ? 16.628 2.822 -18.150 1.00 82.12 103 GLY A N 1
ATOM 815 C CA . GLY A 1 103 ? 17.332 4.006 -18.644 1.00 82.12 103 GLY A CA 1
ATOM 816 C C . GLY A 1 103 ? 17.031 5.251 -17.802 1.00 82.12 103 GLY A C 1
ATOM 817 O O . GLY A 1 103 ? 16.057 5.291 -17.046 1.00 82.12 103 GLY A O 1
ATOM 818 N N . HIS A 1 104 ? 17.842 6.298 -17.960 1.00 79.38 104 HIS A N 1
ATOM 819 C CA . HIS A 1 104 ? 17.415 7.647 -17.581 1.00 79.38 104 HIS A CA 1
ATOM 820 C C . HIS A 1 104 ? 16.383 8.150 -18.601 1.00 79.38 104 HIS A C 1
ATOM 822 O O . HIS A 1 104 ? 16.619 7.965 -19.796 1.00 79.38 104 HIS A O 1
ATOM 828 N N . PRO A 1 105 ? 15.260 8.766 -18.173 1.00 84.00 105 PRO A N 1
ATOM 829 C CA . PRO A 1 105 ? 14.956 9.278 -16.825 1.00 84.00 105 PRO A CA 1
ATOM 830 C C . PRO A 1 105 ? 14.161 8.325 -15.911 1.00 84.00 105 PRO A C 1
ATOM 832 O O . PRO A 1 105 ? 13.997 8.618 -14.727 1.00 84.00 105 PRO A O 1
ATOM 835 N N . ALA A 1 106 ? 13.678 7.183 -16.415 1.00 86.06 106 ALA A N 1
ATOM 836 C CA . ALA A 1 106 ? 12.819 6.261 -15.660 1.00 86.06 106 ALA A CA 1
ATOM 837 C C . ALA A 1 106 ? 13.435 5.807 -14.325 1.00 86.06 106 ALA A C 1
ATOM 839 O O . ALA A 1 106 ? 12.720 5.661 -13.336 1.00 86.06 106 ALA A O 1
ATOM 840 N N . LEU A 1 107 ? 14.760 5.642 -14.276 1.00 87.25 107 LEU A N 1
ATOM 841 C CA . LEU A 1 107 ? 15.485 5.284 -13.057 1.00 87.25 107 LEU A CA 1
ATOM 842 C C . LEU A 1 107 ? 15.249 6.275 -11.904 1.00 87.25 107 LEU A C 1
ATOM 844 O O . L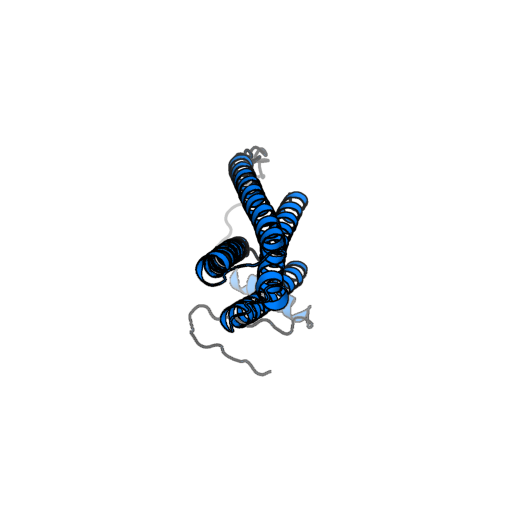EU A 1 107 ? 15.013 5.845 -10.779 1.00 87.25 107 LEU A O 1
ATOM 848 N N . GLU A 1 108 ? 15.286 7.583 -12.166 1.00 91.00 108 GLU A N 1
ATOM 849 C CA . GLU A 1 108 ? 15.132 8.612 -11.125 1.00 91.00 108 GLU A CA 1
ATOM 850 C C . GLU A 1 108 ? 13.717 8.614 -10.551 1.00 91.00 108 GLU A C 1
ATOM 852 O O . GLU A 1 108 ? 13.533 8.697 -9.337 1.00 91.00 108 GLU A O 1
ATOM 857 N 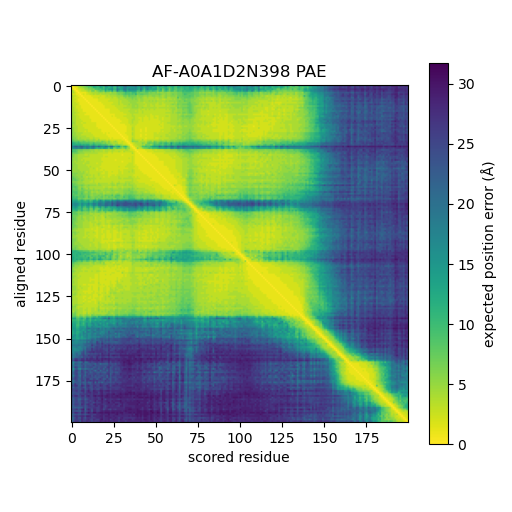N . ILE A 1 109 ? 12.716 8.450 -11.420 1.00 91.44 109 ILE A N 1
ATOM 858 C CA . ILE A 1 109 ? 11.310 8.400 -11.013 1.00 91.44 109 ILE A CA 1
ATOM 859 C C . ILE A 1 109 ? 11.046 7.143 -10.177 1.00 91.44 109 ILE A C 1
ATOM 861 O O . ILE A 1 109 ? 10.421 7.229 -9.121 1.00 91.44 109 ILE A O 1
ATOM 865 N N . VAL A 1 110 ? 11.567 5.986 -10.604 1.00 90.94 110 VAL A N 1
ATOM 866 C CA . VAL A 1 110 ? 11.432 4.722 -9.862 1.00 90.94 110 VAL A CA 1
ATOM 867 C C . VAL A 1 110 ? 12.109 4.814 -8.493 1.00 90.94 110 VAL A C 1
ATOM 869 O O . VAL A 1 110 ? 11.521 4.388 -7.501 1.00 90.94 110 VAL A O 1
ATOM 872 N N . TRP A 1 111 ? 13.300 5.413 -8.401 1.00 92.12 111 TRP A N 1
ATOM 873 C CA . TRP A 1 111 ? 13.973 5.636 -7.116 1.00 92.12 111 TRP A CA 1
ATOM 874 C C . TRP A 1 111 ? 13.222 6.616 -6.214 1.00 92.12 111 TRP A C 1
ATOM 876 O O . TRP A 1 111 ? 13.126 6.380 -5.010 1.00 92.12 111 TRP A O 1
ATOM 886 N N . GLY A 1 112 ? 12.649 7.681 -6.777 1.00 93.00 112 GLY A N 1
ATOM 887 C CA . GLY A 1 112 ? 11.786 8.603 -6.039 1.00 93.00 112 GLY A CA 1
ATOM 888 C C . GLY A 1 112 ? 10.547 7.903 -5.476 1.00 93.00 112 GLY A C 1
ATOM 889 O O . GLY A 1 112 ? 10.245 8.033 -4.290 1.00 93.00 112 GLY A O 1
ATOM 890 N N . ALA A 1 113 ? 9.873 7.091 -6.294 1.00 92.62 113 ALA A N 1
ATOM 891 C CA . ALA A 1 113 ? 8.733 6.284 -5.867 1.00 92.62 113 ALA A CA 1
ATOM 892 C C . ALA A 1 113 ? 9.123 5.265 -4.783 1.00 92.62 113 ALA A C 1
ATOM 894 O O . ALA A 1 113 ? 8.405 5.111 -3.794 1.00 92.62 113 ALA A O 1
ATOM 895 N N . PHE A 1 114 ? 10.289 4.627 -4.917 1.00 92.38 114 PHE A N 1
ATOM 896 C CA . PHE A 1 114 ? 10.824 3.714 -3.909 1.00 92.38 114 PHE A CA 1
ATOM 897 C C . PHE A 1 114 ? 11.117 4.428 -2.581 1.00 92.38 114 PHE A C 1
ATOM 899 O O . PHE A 1 114 ? 10.765 3.924 -1.519 1.00 92.38 114 PHE A O 1
ATOM 906 N N . ALA A 1 115 ? 11.696 5.631 -2.612 1.00 94.19 115 ALA A N 1
ATOM 907 C CA . ALA A 1 115 ? 11.930 6.417 -1.402 1.00 94.19 115 ALA A CA 1
ATOM 908 C C . ALA A 1 115 ? 10.614 6.776 -0.687 1.00 94.19 115 ALA A C 1
ATOM 910 O O . ALA A 1 115 ? 10.511 6.609 0.529 1.00 94.19 115 ALA A O 1
ATOM 911 N N . ILE A 1 116 ? 9.587 7.201 -1.436 1.00 93.88 116 ILE A N 1
ATOM 912 C CA . ILE A 1 116 ? 8.242 7.464 -0.894 1.00 93.88 116 ILE A CA 1
ATOM 913 C C . ILE A 1 116 ? 7.654 6.195 -0.266 1.00 93.88 116 ILE A C 1
ATOM 915 O O . ILE A 1 116 ? 7.086 6.255 0.823 1.00 93.88 116 ILE A O 1
ATOM 919 N N . TYR A 1 117 ? 7.829 5.045 -0.916 1.00 91.56 117 TYR A N 1
ATOM 920 C CA . TYR A 1 117 ? 7.389 3.753 -0.400 1.00 91.56 117 TYR A CA 1
ATOM 921 C C . TYR A 1 117 ? 8.055 3.390 0.940 1.00 91.56 117 TYR A C 1
ATOM 923 O O . TYR A 1 117 ? 7.363 3.038 1.893 1.00 91.56 117 TYR A O 1
ATOM 931 N N . ILE A 1 118 ? 9.377 3.551 1.067 1.00 93.94 118 ILE A N 1
ATOM 932 C CA . ILE A 1 118 ? 10.087 3.302 2.335 1.00 93.94 118 ILE A CA 1
ATOM 933 C C . ILE A 1 118 ? 9.586 4.228 3.452 1.00 93.94 118 ILE A C 1
ATOM 935 O O . ILE A 1 118 ? 9.394 3.783 4.586 1.00 93.94 118 ILE A O 1
ATOM 939 N N . ILE A 1 119 ? 9.331 5.502 3.139 1.00 94.00 119 ILE A N 1
ATOM 940 C CA . ILE A 1 119 ? 8.753 6.453 4.097 1.00 94.00 119 ILE A CA 1
ATOM 941 C C . ILE A 1 119 ? 7.352 5.994 4.530 1.00 94.00 119 ILE A C 1
ATOM 943 O O . ILE A 1 119 ? 7.045 6.034 5.721 1.00 94.00 119 ILE A O 1
ATOM 947 N N . ALA A 1 120 ? 6.522 5.519 3.597 1.00 91.25 120 ALA A N 1
ATOM 948 C CA . ALA A 1 120 ? 5.187 5.004 3.894 1.00 91.25 120 ALA A CA 1
ATOM 949 C C . ALA A 1 120 ? 5.234 3.785 4.834 1.00 91.25 120 ALA A C 1
ATOM 951 O O . ALA A 1 120 ? 4.537 3.793 5.849 1.00 91.25 120 ALA A O 1
ATOM 952 N N . ILE A 1 121 ? 6.122 2.812 4.587 1.00 90.94 121 ILE A N 1
ATOM 953 C CA . ILE A 1 121 ? 6.322 1.659 5.485 1.00 90.94 121 ILE A CA 1
ATOM 954 C C . ILE A 1 121 ? 6.743 2.117 6.883 1.00 90.94 121 ILE A C 1
ATOM 956 O O . ILE A 1 121 ? 6.246 1.609 7.890 1.00 90.94 121 ILE A O 1
ATOM 960 N N . PHE A 1 122 ? 7.672 3.072 6.965 1.00 93.81 122 PHE A N 1
ATOM 961 C CA . PHE A 1 122 ? 8.147 3.581 8.247 1.00 93.81 122 PHE A CA 1
ATOM 962 C C . PHE A 1 122 ? 7.017 4.265 9.032 1.00 93.81 122 PHE A C 1
ATOM 964 O O . PHE A 1 122 ? 6.842 4.008 10.225 1.00 93.81 122 PHE A O 1
ATOM 971 N N . LEU A 1 123 ? 6.195 5.074 8.355 1.00 91.12 123 LEU A N 1
ATOM 972 C CA . LEU A 1 123 ? 4.999 5.678 8.943 1.00 91.12 123 LEU A CA 1
ATOM 973 C C . LEU A 1 123 ? 3.979 4.620 9.379 1.00 91.12 123 LEU A C 1
ATOM 975 O O . LEU A 1 123 ? 3.433 4.732 10.477 1.00 91.12 123 LEU A O 1
ATOM 979 N N . LEU A 1 124 ? 3.761 3.574 8.577 1.00 89.50 124 LEU A N 1
ATOM 980 C CA . LEU A 1 124 ? 2.893 2.448 8.925 1.00 89.50 124 LEU A CA 1
ATOM 981 C C . LEU A 1 124 ? 3.355 1.780 10.227 1.00 89.50 124 LEU A C 1
ATOM 983 O O . LEU A 1 124 ? 2.553 1.561 11.134 1.00 89.50 124 LEU A O 1
ATOM 987 N N . TRP A 1 125 ? 4.657 1.513 10.346 1.00 92.31 125 TRP A N 1
ATOM 988 C CA . TRP A 1 125 ? 5.275 0.933 11.539 1.00 92.31 125 TRP A CA 1
ATOM 989 C C . TRP A 1 125 ? 5.092 1.808 12.777 1.00 92.31 125 TRP A C 1
ATOM 991 O O . TRP A 1 125 ? 4.742 1.303 13.848 1.00 92.31 125 TRP A O 1
ATOM 1001 N N . ILE A 1 126 ? 5.285 3.123 12.638 1.00 92.69 126 ILE A N 1
ATOM 1002 C CA . ILE A 1 126 ? 5.047 4.081 13.722 1.00 92.69 126 ILE A CA 1
ATOM 1003 C C . ILE A 1 126 ? 3.578 4.043 14.146 1.00 92.69 126 ILE A C 1
ATOM 1005 O O . ILE A 1 126 ? 3.292 3.876 15.332 1.00 92.69 126 ILE A O 1
ATOM 1009 N N . VAL A 1 127 ? 2.644 4.156 13.199 1.00 89.56 127 VAL A N 1
ATOM 1010 C CA . VAL A 1 127 ? 1.200 4.159 13.481 1.00 89.56 127 VAL A CA 1
ATOM 1011 C C . VAL A 1 127 ? 0.771 2.851 14.144 1.00 89.56 127 VAL A C 1
ATOM 1013 O O . VAL A 1 127 ? 0.059 2.887 15.148 1.00 89.56 127 VAL A O 1
ATOM 1016 N N . ALA A 1 128 ? 1.246 1.706 13.652 1.00 88.25 128 ALA A N 1
ATOM 1017 C CA . ALA A 1 128 ? 0.967 0.398 14.237 1.00 88.25 128 ALA A CA 1
ATOM 1018 C C . ALA A 1 128 ? 1.521 0.277 15.666 1.00 88.25 128 ALA A C 1
ATOM 1020 O O . ALA A 1 128 ? 0.825 -0.195 16.566 1.00 88.25 128 ALA A O 1
ATOM 1021 N N . THR A 1 129 ? 2.743 0.761 15.907 1.00 91.19 129 THR A N 1
ATOM 1022 C CA . THR A 1 129 ? 3.369 0.759 17.239 1.00 91.19 129 THR A CA 1
ATOM 1023 C C . THR A 1 129 ? 2.588 1.636 18.213 1.00 91.19 129 THR A C 1
ATOM 1025 O O . THR A 1 129 ? 2.257 1.202 19.317 1.00 91.19 129 THR A O 1
ATOM 1028 N N . ILE A 1 130 ? 2.234 2.852 17.792 1.00 91.06 130 ILE A N 1
ATOM 1029 C CA . ILE A 1 130 ? 1.417 3.784 18.571 1.00 91.06 130 ILE A CA 1
ATOM 1030 C C . ILE A 1 130 ? 0.061 3.151 18.898 1.00 91.06 130 ILE A C 1
ATOM 1032 O O . ILE A 1 130 ? -0.354 3.156 20.055 1.00 91.06 130 ILE A O 1
ATOM 1036 N N . TYR A 1 131 ? -0.607 2.552 17.910 1.00 86.88 131 TYR A N 1
ATOM 1037 C CA . TYR A 1 131 ? -1.882 1.863 18.097 1.00 86.88 131 TYR A CA 1
ATOM 1038 C C . TYR A 1 131 ? -1.777 0.718 19.118 1.00 86.88 131 TYR A C 1
ATOM 1040 O O . TYR A 1 131 ? -2.608 0.617 20.021 1.00 86.88 131 TYR A O 1
ATOM 1048 N N . MET A 1 132 ? -0.717 -0.092 19.050 1.00 87.62 132 MET A N 1
ATOM 1049 C CA . MET A 1 132 ? -0.452 -1.163 20.019 1.00 87.62 132 MET A CA 1
ATOM 1050 C C . MET A 1 132 ? -0.210 -0.632 21.438 1.00 87.62 132 MET A C 1
ATOM 1052 O O . MET A 1 132 ? -0.699 -1.220 22.405 1.00 87.62 132 MET A O 1
ATOM 1056 N N . ILE A 1 133 ? 0.506 0.487 21.583 1.00 90.88 133 ILE A N 1
ATOM 1057 C CA . ILE A 1 133 ? 0.708 1.151 22.879 1.00 90.88 133 ILE A CA 1
ATOM 1058 C C . ILE A 1 133 ? -0.629 1.663 23.424 1.00 90.88 133 ILE A C 1
ATOM 1060 O O . ILE A 1 133 ? -0.952 1.400 24.583 1.00 90.88 133 ILE A O 1
ATOM 1064 N N . TYR A 1 134 ? -1.439 2.327 22.595 1.00 86.81 134 TYR A N 1
ATOM 1065 C CA . TYR A 1 134 ? -2.770 2.795 22.986 1.00 86.81 134 TYR A CA 1
ATOM 1066 C C . TYR A 1 134 ? -3.684 1.651 23.422 1.00 86.81 134 TYR A C 1
ATOM 1068 O O . TYR A 1 134 ? -4.383 1.797 24.421 1.00 86.81 134 TYR A O 1
ATOM 1076 N N . LEU A 1 135 ? -3.659 0.506 22.732 1.00 84.50 135 LEU A N 1
ATOM 1077 C CA . LEU A 1 135 ? -4.411 -0.679 23.148 1.00 84.50 135 LEU A CA 1
ATOM 1078 C C . LEU A 1 135 ? -3.949 -1.192 24.517 1.00 84.50 135 LEU A C 1
ATOM 1080 O O . LEU A 1 135 ? -4.783 -1.452 25.383 1.00 84.50 135 LEU A O 1
ATOM 1084 N N . ARG A 1 136 ? -2.632 -1.279 24.752 1.00 87.69 136 ARG A N 1
ATOM 1085 C CA . ARG A 1 136 ? -2.095 -1.711 26.052 1.00 87.69 136 ARG A CA 1
ATOM 1086 C C . ARG A 1 136 ? -2.458 -0.754 27.188 1.00 87.69 136 ARG A C 1
ATOM 1088 O O . ARG A 1 136 ? -2.802 -1.218 28.271 1.00 87.69 136 ARG A O 1
ATOM 1095 N N . LEU A 1 137 ? -2.407 0.556 26.950 1.00 87.19 137 LEU A N 1
ATOM 1096 C CA . LEU A 1 137 ? -2.768 1.570 27.946 1.00 87.19 137 LEU A CA 1
ATOM 1097 C C . LEU A 1 137 ? -4.287 1.654 28.167 1.00 87.19 137 LEU A C 1
ATOM 1099 O O . LEU A 1 137 ? -4.732 1.847 29.294 1.00 87.19 137 LEU A O 1
ATOM 1103 N N . GLY A 1 138 ? -5.093 1.467 27.119 1.00 76.81 138 GLY A N 1
ATOM 1104 C CA . GLY A 1 138 ? -6.556 1.488 27.189 1.00 76.81 138 GLY A CA 1
ATOM 1105 C C . GLY A 1 138 ? -7.142 0.338 28.011 1.00 76.81 138 GLY A C 1
ATOM 1106 O O . GLY A 1 138 ? -8.126 0.533 28.722 1.00 76.81 138 GLY A O 1
ATOM 1107 N N . CYS A 1 139 ? -6.504 -0.836 28.003 1.00 62.00 139 CYS A N 1
ATOM 1108 C CA . CYS A 1 139 ? -6.877 -1.954 28.876 1.00 62.00 139 CYS A CA 1
ATOM 1109 C C . CYS A 1 139 ? -6.582 -1.698 30.364 1.00 62.00 139 CYS A C 1
ATOM 1111 O O . CYS A 1 139 ? -7.113 -2.411 31.212 1.00 62.00 139 CYS A O 1
ATOM 1113 N N . ALA A 1 140 ? -5.767 -0.691 30.692 1.00 62.75 140 ALA A N 1
ATOM 1114 C CA . ALA A 1 140 ? -5.481 -0.312 32.071 1.00 62.75 140 ALA A CA 1
ATOM 1115 C C . ALA A 1 140 ? -6.513 0.666 32.652 1.00 62.75 140 ALA A C 1
ATOM 1117 O O . ALA A 1 140 ? -6.317 1.125 33.778 1.00 62.75 140 ALA A O 1
ATOM 1118 N N . GLN A 1 141 ? -7.600 1.004 31.932 1.00 55.94 141 GLN A N 1
ATOM 1119 C CA . GLN A 1 141 ? -8.636 1.849 32.521 1.00 55.94 141 GLN A CA 1
ATOM 1120 C C . GLN A 1 141 ? -9.221 1.122 33.741 1.00 55.94 141 GLN A C 1
ATOM 1122 O O . GLN A 1 141 ? -9.811 0.048 33.588 1.00 55.94 141 GLN A O 1
ATOM 1127 N N . PRO A 1 142 ? -9.051 1.669 34.957 1.00 51.84 142 PRO A N 1
ATOM 1128 C CA . PRO A 1 142 ? -9.543 1.025 36.155 1.00 51.84 142 PRO A CA 1
ATOM 1129 C C . PRO A 1 142 ? -11.055 0.919 36.022 1.00 51.84 142 PRO A C 1
ATOM 1131 O O . PRO A 1 142 ? -11.742 1.927 35.849 1.00 51.84 142 PRO A O 1
ATOM 1134 N N . SER A 1 143 ? -11.552 -0.317 36.060 1.00 59.53 143 SER A N 1
ATOM 1135 C CA . SER A 1 143 ? -12.972 -0.623 36.146 1.00 59.53 143 SER A CA 1
ATOM 1136 C C . SER A 1 143 ? -13.571 0.269 37.229 1.00 59.53 143 SER A C 1
ATOM 1138 O O . SER A 1 143 ? -13.324 0.059 38.417 1.00 59.53 143 SER A O 1
ATOM 1140 N N . SER A 1 144 ? -14.330 1.301 36.843 1.00 60.62 144 SER A N 1
ATOM 1141 C CA . SER A 1 144 ? -14.986 2.211 37.788 1.00 60.62 144 SER A CA 1
ATOM 1142 C C . SER A 1 144 ? -16.199 1.526 38.434 1.00 60.62 144 SER A C 1
ATOM 1144 O O . SER A 1 144 ? -17.252 2.133 38.625 1.00 60.62 144 SER A O 1
ATOM 1146 N N . ASN A 1 145 ? -16.072 0.236 38.749 1.00 58.66 145 ASN A N 1
ATOM 1147 C CA . ASN A 1 145 ? -17.086 -0.566 39.407 1.00 58.66 145 ASN A CA 1
ATOM 1148 C C . ASN A 1 145 ? -17.068 -0.389 40.935 1.00 58.66 145 ASN A C 1
ATOM 1150 O O . ASN A 1 145 ? -17.761 -1.099 41.652 1.00 58.66 145 ASN A O 1
ATOM 1154 N N . ASN A 1 146 ? -16.363 0.630 41.437 1.00 58.94 146 ASN A N 1
ATOM 1155 C CA . ASN A 1 146 ? -16.594 1.184 42.770 1.00 58.94 146 ASN A CA 1
ATOM 1156 C C . ASN A 1 146 ? -17.811 2.123 42.778 1.00 58.94 146 ASN A C 1
ATOM 1158 O O . ASN A 1 146 ? -17.810 3.126 43.488 1.00 58.94 146 ASN A O 1
ATOM 1162 N N . ARG A 1 147 ? -18.862 1.826 41.998 1.00 59.47 147 ARG A N 1
ATOM 1163 C CA . ARG A 1 147 ? -20.179 2.380 42.304 1.00 59.47 147 ARG A CA 1
ATOM 1164 C C . ARG A 1 147 ? -20.648 1.598 43.540 1.00 59.47 147 ARG A C 1
ATOM 1166 O O . ARG A 1 147 ? -20.818 0.382 43.427 1.00 59.47 147 ARG A O 1
ATOM 1173 N N . PRO A 1 148 ? -20.752 2.226 44.727 1.00 57.41 148 PRO A N 1
ATOM 1174 C CA . PRO A 1 148 ? -21.178 1.522 45.924 1.00 57.41 148 PRO A CA 1
ATOM 1175 C C . PRO A 1 148 ? -22.502 0.835 45.611 1.00 57.41 148 PRO A C 1
ATOM 1177 O O . PRO A 1 148 ? -23.383 1.456 45.019 1.00 57.41 148 PRO A O 1
ATOM 1180 N N . LYS A 1 149 ? -22.609 -0.455 45.954 1.00 59.53 149 LYS A N 1
ATOM 1181 C CA . LYS A 1 149 ? -23.884 -1.174 45.971 1.00 59.53 149 LYS A CA 1
ATOM 1182 C C . LYS A 1 149 ? -24.834 -0.347 46.826 1.00 59.53 149 LYS A C 1
ATOM 1184 O O . LYS A 1 14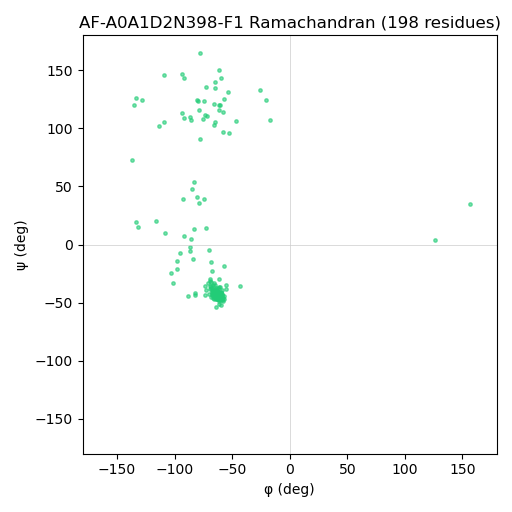9 ? -24.803 -0.439 48.053 1.00 59.53 149 LYS A O 1
ATOM 1189 N N . GLU A 1 150 ? -25.640 0.480 46.176 1.00 59.34 150 GLU A N 1
ATOM 1190 C CA . GLU A 1 150 ? -26.816 1.053 46.786 1.00 59.34 150 GLU A CA 1
ATOM 1191 C C . GLU A 1 150 ? -27.641 -0.154 47.212 1.00 59.34 150 GLU A C 1
ATOM 1193 O O . GLU A 1 150 ? -27.971 -1.038 46.416 1.00 59.34 150 GLU A O 1
ATOM 1198 N N . ARG A 1 151 ? -27.770 -0.283 48.528 1.00 55.62 151 ARG A N 1
ATOM 1199 C CA . ARG A 1 151 ? -28.418 -1.387 49.214 1.00 55.62 151 ARG A CA 1
ATOM 1200 C C . ARG A 1 151 ? -29.849 -1.441 48.686 1.00 55.62 151 ARG A C 1
ATOM 1202 O O . ARG A 1 151 ? -30.698 -0.689 49.148 1.00 55.62 151 ARG A O 1
ATOM 1209 N N . SER A 1 152 ? -30.102 -2.302 47.703 1.00 59.88 152 SER A N 1
ATOM 1210 C CA . SER A 1 152 ? -31.468 -2.633 47.320 1.00 59.88 152 SER A CA 1
ATOM 1211 C C . SER A 1 152 ? -32.161 -3.163 48.577 1.00 59.88 152 SER A C 1
ATOM 1213 O O . SER A 1 152 ? -31.629 -4.092 49.200 1.00 59.88 152 SER A O 1
ATOM 1215 N N . PRO A 1 153 ? -33.300 -2.586 48.985 1.00 62.06 153 PRO A N 1
ATOM 1216 C CA . PRO A 1 153 ? -34.087 -3.138 50.067 1.00 62.06 153 PRO A CA 1
ATOM 1217 C C . PRO A 1 153 ? -34.524 -4.556 49.685 1.00 62.06 153 PRO A C 1
ATOM 1219 O O . PRO A 1 153 ? -34.764 -4.852 48.514 1.00 62.06 153 PRO A O 1
ATOM 1222 N N . ASN A 1 154 ? -34.540 -5.418 50.698 1.00 55.09 154 ASN A N 1
ATOM 1223 C CA . ASN A 1 154 ? -34.868 -6.842 50.687 1.00 55.09 154 ASN A CA 1
ATOM 1224 C C . ASN A 1 154 ? -35.812 -7.304 49.555 1.00 55.09 154 ASN A C 1
ATOM 1226 O O . ASN A 1 154 ? -36.887 -6.722 49.394 1.00 55.09 154 ASN A O 1
ATOM 1230 N N . PRO A 1 155 ? -35.495 -8.407 48.849 1.00 55.38 155 PRO A N 1
ATOM 1231 C CA . PRO A 1 155 ? -36.491 -9.090 48.041 1.00 55.38 155 PRO A CA 1
ATOM 1232 C C . PRO A 1 155 ? -37.586 -9.674 48.954 1.00 55.38 155 PRO A C 1
ATOM 1234 O O . PRO A 1 155 ? -37.269 -10.279 49.985 1.00 55.38 155 PRO A O 1
ATOM 1237 N N . PRO A 1 156 ? -38.871 -9.501 48.603 1.00 56.50 156 PRO A N 1
ATOM 1238 C CA . PRO A 1 156 ? -39.966 -10.127 49.317 1.00 56.50 156 PRO A CA 1
ATOM 1239 C C . PRO A 1 156 ? -39.902 -11.649 49.170 1.00 56.50 156 PRO A C 1
ATOM 1241 O O . PRO A 1 156 ? -39.601 -12.202 48.114 1.00 56.50 156 PRO A O 1
ATOM 1244 N N . THR A 1 157 ? -40.199 -12.287 50.293 1.00 60.62 157 THR A N 1
ATOM 1245 C CA . THR A 1 157 ? -40.497 -13.693 50.534 1.00 60.62 157 THR A CA 1
ATOM 1246 C C . THR A 1 157 ? -40.958 -14.482 49.304 1.00 60.62 157 THR A C 1
ATOM 1248 O O . THR A 1 157 ? -41.965 -14.161 48.675 1.00 60.62 157 THR A O 1
ATOM 1251 N N . ARG A 1 158 ? -40.213 -15.567 49.050 1.00 54.12 158 ARG A N 1
ATOM 1252 C CA . ARG A 1 158 ? -40.558 -16.792 48.312 1.00 54.12 158 ARG A CA 1
ATOM 1253 C C . ARG A 1 158 ? -42.077 -16.971 48.133 1.00 54.12 158 ARG A C 1
ATOM 1255 O O . ARG A 1 158 ? -42.765 -17.314 49.090 1.00 54.12 158 ARG A O 1
ATOM 1262 N N . ARG A 1 159 ? -42.568 -16.761 46.909 1.00 56.25 159 ARG A N 1
ATOM 1263 C CA . ARG A 1 159 ? -43.836 -17.325 46.427 1.00 56.25 159 ARG A CA 1
ATOM 1264 C C . ARG A 1 159 ? -43.546 -18.401 45.385 1.00 56.25 159 ARG A C 1
ATOM 1266 O O . ARG A 1 159 ? -42.536 -18.342 44.687 1.00 56.25 159 ARG A O 1
ATOM 1273 N N . ASP A 1 160 ? -44.408 -19.399 45.400 1.00 55.41 160 ASP A N 1
ATOM 1274 C CA . ASP A 1 160 ? -44.246 -20.750 44.878 1.00 55.41 160 ASP A CA 1
ATOM 1275 C C . ASP A 1 160 ? -43.993 -20.845 43.360 1.00 55.41 160 ASP A C 1
ATOM 1277 O O . ASP A 1 160 ? -44.479 -20.011 42.593 1.00 55.41 160 ASP A O 1
ATOM 1281 N N . PRO A 1 161 ? -43.256 -21.870 42.890 1.00 52.59 161 PRO A N 1
ATOM 1282 C CA . PRO A 1 161 ? -42.881 -22.033 41.487 1.00 52.59 161 PRO A CA 1
ATOM 1283 C C . PRO A 1 161 ? -43.971 -22.731 40.651 1.00 52.59 161 PRO A C 1
ATOM 1285 O O . PRO A 1 161 ? -43.664 -23.652 39.901 1.00 52.59 161 PRO A O 1
ATOM 1288 N N . GLU A 1 162 ? 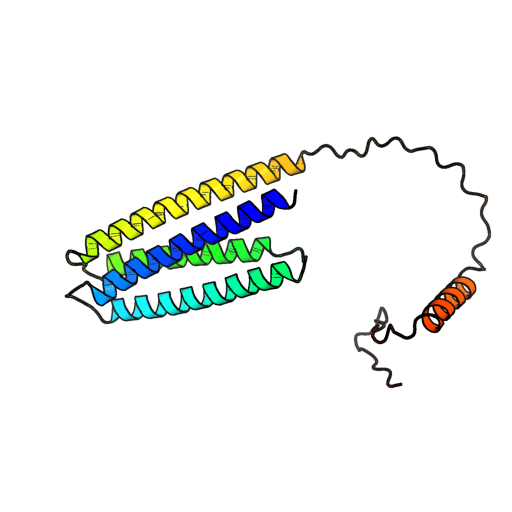-45.236 -22.310 40.754 1.00 53.25 162 GLU A N 1
ATOM 1289 C CA . GLU A 1 162 ? -46.336 -22.982 40.033 1.00 53.25 162 GLU A CA 1
ATOM 1290 C C . GLU A 1 162 ? -47.289 -22.059 39.256 1.00 53.25 162 GLU A C 1
ATOM 1292 O O . GLU A 1 162 ? -48.351 -22.485 38.821 1.00 53.25 162 GLU A O 1
ATOM 1297 N N . MET A 1 163 ? -46.914 -20.795 39.018 1.00 56.03 163 MET A N 1
ATOM 1298 C CA . MET A 1 163 ? -47.811 -19.828 38.354 1.00 56.03 163 MET A CA 1
ATOM 1299 C C . MET A 1 163 ? -47.166 -19.000 37.228 1.00 56.03 163 MET A C 1
ATOM 1301 O O . MET A 1 163 ? -47.679 -17.953 36.854 1.00 56.03 163 MET A O 1
ATOM 1305 N N . SER A 1 164 ? -46.032 -19.440 36.670 1.00 59.44 164 SER A N 1
ATOM 1306 C CA . SER A 1 164 ? -45.236 -18.605 35.748 1.00 59.44 164 SER A CA 1
ATOM 1307 C C . SER A 1 164 ? -45.465 -18.872 34.257 1.00 59.44 164 SER A C 1
ATOM 1309 O O . SER A 1 164 ? -45.027 -18.064 33.435 1.00 59.44 164 SER A O 1
ATOM 1311 N N . LEU A 1 165 ? -46.101 -19.983 33.876 1.00 64.06 165 LEU A N 1
ATOM 1312 C CA . LEU A 1 165 ? -46.160 -20.381 32.465 1.00 64.06 165 LEU A CA 1
ATOM 1313 C C . LEU A 1 165 ? -47.367 -19.772 31.745 1.00 64.06 165 LEU A C 1
ATOM 1315 O O . LEU A 1 165 ? -47.185 -19.169 30.694 1.00 64.06 165 LEU A O 1
ATOM 1319 N N . GLU A 1 166 ? -48.557 -19.792 32.352 1.00 65.50 166 GLU A N 1
ATOM 1320 C CA . GLU A 1 166 ? -49.734 -19.123 31.772 1.00 65.50 166 GLU A CA 1
ATOM 1321 C C . GLU A 1 166 ? -49.599 -17.599 31.753 1.00 65.50 166 GLU A C 1
ATOM 1323 O O . GLU A 1 166 ? -49.974 -16.957 30.776 1.00 65.50 166 GLU A O 1
ATOM 1328 N N . GLN A 1 167 ? -48.999 -17.004 32.788 1.00 70.00 167 GLN A N 1
ATOM 1329 C CA . GLN A 1 167 ? -48.807 -15.554 32.826 1.00 70.00 167 GLN A CA 1
ATOM 1330 C C . GLN A 1 167 ? -47.796 -15.084 31.770 1.00 70.00 167 GLN A C 1
ATOM 1332 O O . GLN A 1 167 ? -48.021 -14.062 31.126 1.00 70.00 167 GLN A O 1
ATOM 1337 N N . SER A 1 168 ? -46.735 -15.864 31.528 1.00 71.25 168 SER A N 1
ATOM 1338 C CA . SER A 1 168 ? -45.785 -15.583 30.443 1.00 71.25 168 SER A CA 1
ATOM 1339 C C . SER A 1 168 ? -46.414 -15.809 29.066 1.00 71.25 168 SER A C 1
ATOM 1341 O O . SER A 1 168 ? -46.138 -15.048 28.142 1.00 71.25 168 SER A O 1
ATOM 1343 N N . LEU A 1 169 ? -47.287 -16.814 28.921 1.00 75.12 169 LEU A N 1
ATOM 1344 C CA . LEU A 1 169 ? -47.977 -17.090 27.659 1.00 75.12 169 LEU A CA 1
ATOM 1345 C C . LEU A 1 169 ? -48.952 -15.962 27.299 1.00 75.12 169 LEU A C 1
ATOM 1347 O O . LEU A 1 169 ? -48.921 -15.461 26.178 1.00 75.12 169 LEU A O 1
ATOM 1351 N N . ASN A 1 170 ? -49.750 -15.504 28.266 1.00 77.69 170 ASN A N 1
ATOM 1352 C CA . ASN A 1 170 ? -50.715 -14.423 28.055 1.00 77.69 170 ASN A CA 1
ATOM 1353 C C . ASN A 1 170 ? -50.016 -13.100 27.716 1.00 77.69 170 ASN A C 1
ATOM 1355 O O . ASN A 1 170 ? -50.451 -12.381 26.822 1.00 77.69 170 ASN A O 1
ATOM 1359 N N . GLN A 1 171 ? -48.869 -12.823 28.342 1.00 77.00 171 GLN A N 1
ATOM 1360 C CA . GLN A 1 171 ? -48.096 -11.615 28.051 1.00 77.00 171 GLN A CA 1
ATOM 1361 C C . GLN A 1 171 ? -47.457 -11.631 26.648 1.00 77.00 171 GLN A C 1
ATOM 1363 O O . GLN A 1 171 ? -47.283 -10.578 26.034 1.00 77.00 171 GLN A O 1
ATOM 1368 N N . ILE A 1 172 ? -47.127 -12.813 26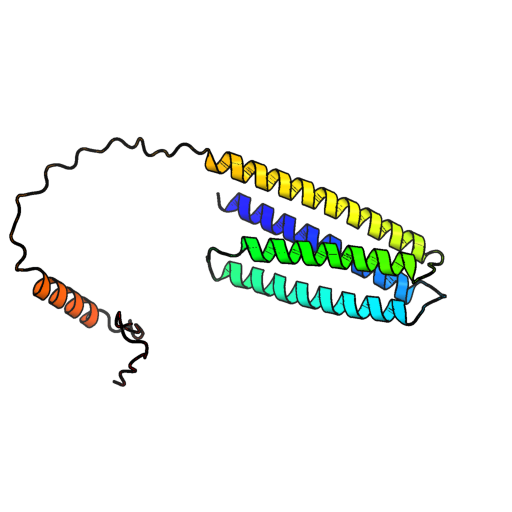.114 1.00 77.00 172 ILE A N 1
ATOM 1369 C CA . ILE A 1 172 ? -46.643 -12.967 24.733 1.00 77.00 172 ILE A CA 1
ATOM 1370 C C . ILE A 1 172 ? -47.797 -12.792 23.738 1.00 77.00 172 ILE A C 1
ATOM 1372 O O . ILE A 1 172 ? -47.630 -12.087 22.743 1.00 77.00 172 ILE A O 1
ATOM 1376 N N . VAL A 1 173 ? -48.966 -13.380 24.013 1.00 78.19 173 VAL A N 1
ATOM 1377 C CA . VAL A 1 173 ? -50.154 -13.265 23.149 1.00 78.19 173 VAL A CA 1
ATOM 1378 C C . VAL A 1 173 ? -50.612 -11.809 23.033 1.00 78.19 173 VAL A C 1
ATOM 1380 O O . VAL A 1 173 ? -50.804 -11.321 21.918 1.00 78.19 173 VAL A O 1
ATOM 1383 N N . ASP A 1 174 ? -50.684 -11.076 24.146 1.00 78.56 174 ASP A N 1
ATOM 1384 C CA . ASP A 1 174 ? -51.099 -9.669 24.135 1.00 78.56 174 ASP A CA 1
ATOM 1385 C C . ASP A 1 174 ? -50.113 -8.764 23.377 1.00 78.56 174 ASP A C 1
ATOM 1387 O O . ASP A 1 174 ? -50.524 -7.824 22.692 1.00 78.56 174 ASP A O 1
ATOM 1391 N N . ASN A 1 175 ? -48.810 -9.052 23.438 1.00 73.06 175 ASN A N 1
ATOM 1392 C CA . ASN A 1 175 ? -47.811 -8.289 22.686 1.00 73.06 175 ASN A CA 1
ATOM 1393 C C . ASN A 1 175 ? -47.878 -8.546 21.173 1.00 73.06 175 ASN A C 1
ATOM 1395 O O . ASN A 1 175 ? -47.630 -7.626 20.395 1.00 73.06 175 ASN A O 1
ATOM 1399 N N . VAL A 1 176 ? -48.234 -9.762 20.744 1.00 69.88 176 VAL A N 1
ATOM 1400 C CA . VAL A 1 176 ? -48.404 -10.091 19.317 1.00 69.88 176 VAL A CA 1
ATOM 1401 C C . VAL A 1 176 ? -49.685 -9.465 18.759 1.00 69.88 176 VAL A C 1
ATOM 1403 O O . VAL A 1 176 ? -49.682 -8.953 17.641 1.00 69.88 176 VAL A O 1
ATOM 1406 N N . GLN A 1 177 ? -50.768 -9.451 19.539 1.00 73.62 177 GLN A N 1
ATOM 1407 C CA . GLN A 1 177 ? -52.052 -8.901 19.100 1.00 73.62 177 GLN A CA 1
ATOM 1408 C C . GLN A 1 177 ? -52.008 -7.374 18.916 1.00 73.62 177 GLN A C 1
ATOM 1410 O O . GLN A 1 177 ? -52.627 -6.838 17.998 1.00 73.62 177 GLN A O 1
ATOM 1415 N N . ASN A 1 178 ? -51.258 -6.672 19.769 1.00 77.25 178 ASN A N 1
ATOM 1416 C CA . ASN A 1 178 ? -51.215 -5.210 19.777 1.00 77.25 178 ASN A CA 1
ATOM 1417 C C . ASN A 1 178 ? -50.185 -4.599 18.810 1.00 77.25 178 ASN A C 1
ATOM 1419 O O . ASN A 1 178 ? -50.116 -3.374 18.707 1.00 77.25 178 ASN A O 1
ATOM 1423 N N . ASN A 1 179 ? -49.396 -5.408 18.089 1.00 63.28 179 ASN A N 1
ATOM 1424 C CA . ASN A 1 179 ? -48.372 -4.900 17.171 1.00 63.28 179 ASN A CA 1
ATOM 1425 C C . ASN A 1 179 ? -48.338 -5.649 15.816 1.00 63.28 179 ASN A C 1
ATOM 1427 O O . ASN A 1 179 ? -47.409 -6.413 15.541 1.00 63.28 179 ASN A O 1
ATOM 1431 N N . PRO A 1 180 ? -49.337 -5.436 14.933 1.00 59.38 180 PRO A N 1
ATOM 1432 C CA . PRO A 1 180 ? -49.486 -6.181 13.677 1.00 59.38 180 PRO A CA 1
ATOM 1433 C C . PRO A 1 180 ? -48.427 -5.869 12.600 1.00 59.38 180 PRO A C 1
ATOM 1435 O O . PRO A 1 180 ? -48.421 -6.517 11.550 1.00 59.38 180 PRO A O 1
ATOM 1438 N N . GLU A 1 181 ? -47.521 -4.911 12.825 1.00 55.28 181 GLU A N 1
ATOM 1439 C CA . GLU A 1 181 ? -46.459 -4.565 11.865 1.00 55.28 181 GLU A CA 1
ATOM 1440 C C . GLU A 1 181 ? -45.190 -5.424 11.997 1.00 55.28 181 GLU A C 1
ATOM 1442 O O . GLU A 1 181 ? -44.310 -5.372 11.138 1.00 55.28 181 GLU A O 1
ATOM 1447 N N . GLN A 1 182 ? -45.106 -6.297 13.001 1.00 52.41 182 GLN A N 1
ATOM 1448 C CA . GLN A 1 182 ? -43.988 -7.227 13.181 1.00 52.41 182 GLN A CA 1
ATOM 1449 C C . GLN A 1 182 ? -44.139 -8.513 12.333 1.00 52.41 182 GLN A C 1
ATOM 1451 O O . GLN A 1 182 ? -44.067 -9.643 12.816 1.00 52.41 182 GLN A O 1
ATOM 1456 N N . LYS A 1 183 ? -44.333 -8.356 11.018 1.00 48.62 183 LYS A N 1
ATOM 1457 C CA . LYS A 1 183 ? -44.276 -9.463 10.047 1.00 48.62 183 LYS A CA 1
ATOM 1458 C C . LYS A 1 183 ? -42.818 -9.823 9.744 1.00 48.62 183 LYS A C 1
ATOM 1460 O O . LYS A 1 183 ? -42.235 -9.281 8.809 1.00 48.62 183 LYS A O 1
ATOM 1465 N N . GLY A 1 184 ? -42.231 -10.755 10.499 1.00 53.22 184 GLY A N 1
ATOM 1466 C CA . GLY A 1 184 ? -40.981 -11.392 10.058 1.00 53.22 184 GLY A CA 1
ATOM 1467 C C . GLY A 1 184 ? -40.065 -12.013 11.109 1.00 53.22 184 GLY A C 1
ATOM 1468 O O . GLY A 1 184 ? -38.853 -11.959 10.919 1.00 53.22 184 GLY A O 1
ATOM 1469 N N . TYR A 1 185 ? -40.577 -12.604 12.191 1.00 48.94 185 TYR A N 1
ATOM 1470 C CA . TYR A 1 185 ? -39.721 -13.398 13.082 1.00 48.94 185 TYR A CA 1
ATOM 1471 C C . TYR A 1 185 ? -39.753 -14.875 12.707 1.00 48.94 185 TYR A C 1
ATOM 1473 O O . TYR A 1 185 ? -40.765 -15.555 12.858 1.00 48.94 185 TYR A O 1
ATOM 1481 N N . THR A 1 186 ? -38.615 -15.373 12.235 1.00 53.19 186 THR A N 1
ATOM 1482 C CA . THR A 1 186 ? -38.355 -16.802 12.066 1.00 53.19 186 THR A CA 1
ATOM 1483 C C . THR A 1 186 ? -38.086 -17.405 13.445 1.00 53.19 186 THR A C 1
ATOM 1485 O O . THR A 1 186 ? -37.050 -17.142 14.055 1.00 53.19 186 THR A O 1
ATOM 1488 N N . LEU A 1 187 ? -39.033 -18.184 13.966 1.00 50.91 187 LEU A N 1
ATOM 1489 C CA . LEU A 1 187 ? -38.861 -18.963 15.193 1.00 50.91 187 LEU A CA 1
ATOM 1490 C C . LEU A 1 187 ? -37.907 -20.132 14.912 1.00 50.91 187 LEU A C 1
ATOM 1492 O O . LEU A 1 187 ? -38.252 -21.062 14.187 1.00 50.91 187 LEU A O 1
ATOM 1496 N N . TYR A 1 188 ? -36.705 -20.087 15.485 1.00 44.28 188 TYR A N 1
ATOM 1497 C CA . TYR A 1 188 ? -35.784 -21.221 15.471 1.00 44.28 188 TYR A CA 1
ATOM 1498 C C . TYR A 1 188 ? -36.103 -22.121 16.664 1.00 44.28 188 TYR A C 1
ATOM 1500 O O . TYR A 1 188 ? -35.871 -21.748 17.814 1.00 44.28 188 TYR A O 1
ATOM 1508 N N . ALA A 1 189 ? -36.652 -23.305 16.395 1.00 51.41 189 ALA A N 1
ATOM 1509 C CA . ALA A 1 189 ? -36.791 -24.337 17.410 1.00 51.41 189 ALA A CA 1
ATOM 1510 C C . ALA A 1 189 ? -35.392 -24.815 17.827 1.00 51.41 189 ALA A C 1
ATOM 1512 O O . ALA A 1 189 ? -34.603 -25.283 17.002 1.00 51.41 189 ALA A O 1
ATOM 1513 N N . VAL A 1 190 ? -35.073 -24.681 19.114 1.00 42.69 190 VAL A N 1
ATOM 1514 C CA . VAL A 1 190 ? -33.843 -25.223 19.697 1.00 42.69 190 VAL A CA 1
ATOM 1515 C C . VAL A 1 190 ? -33.931 -26.750 19.624 1.00 42.69 190 VAL A C 1
ATOM 1517 O O . VAL A 1 190 ? -34.652 -27.363 20.405 1.00 42.69 190 VAL A O 1
ATOM 1520 N N . GLY A 1 191 ? -33.225 -27.350 18.659 1.00 53.56 191 GLY A N 1
ATOM 1521 C CA . GLY A 1 191 ? -33.047 -28.804 18.562 1.00 53.56 191 GLY A CA 1
ATOM 1522 C C . GLY A 1 191 ? -33.417 -29.478 17.236 1.00 53.56 191 GLY A C 1
ATOM 1523 O O . GLY A 1 191 ? -33.322 -30.699 17.170 1.00 53.56 191 GLY A O 1
ATOM 1524 N N . SER A 1 192 ? -33.804 -28.752 16.178 1.00 48.00 192 SER A N 1
ATOM 1525 C CA . SER A 1 192 ? -34.086 -29.370 14.869 1.00 48.00 192 SER A CA 1
ATOM 1526 C C . SER A 1 192 ? -33.338 -28.691 13.720 1.00 48.00 192 SER A C 1
ATOM 1528 O O . SER A 1 192 ? -33.515 -27.500 13.480 1.00 48.00 192 SER A O 1
ATOM 1530 N N . GLU A 1 193 ? -32.557 -29.464 12.961 1.00 52.16 193 GLU A N 1
ATOM 1531 C CA . GLU A 1 193 ? -31.721 -29.008 11.833 1.00 52.16 193 GLU A CA 1
ATOM 1532 C C . GLU A 1 193 ? -32.503 -28.617 10.562 1.00 52.16 193 GLU A C 1
ATOM 1534 O O . GLU A 1 193 ? -31.916 -28.462 9.493 1.00 52.16 193 GLU A O 1
ATOM 1539 N N . THR A 1 194 ? -33.825 -28.437 10.634 1.00 49.75 194 THR A N 1
ATOM 1540 C CA . THR A 1 194 ? -34.625 -28.037 9.467 1.00 49.75 194 THR A CA 1
ATOM 1541 C C . THR A 1 194 ? -35.600 -26.904 9.809 1.00 49.75 194 THR A C 1
ATOM 1543 O O . THR A 1 194 ? -36.372 -27.023 10.761 1.00 49.75 194 THR A O 1
ATOM 1546 N N . PRO A 1 195 ? -35.577 -25.779 9.066 1.00 46.66 195 PRO A N 1
ATOM 1547 C CA . PRO A 1 195 ? -36.517 -24.686 9.278 1.00 46.66 195 PRO A CA 1
ATOM 1548 C C . PRO A 1 195 ? -37.907 -25.058 8.744 1.00 46.66 195 PRO A C 1
ATOM 1550 O O . PRO A 1 195 ? -38.073 -25.362 7.562 1.00 46.66 195 PRO A O 1
ATOM 1553 N N . PHE A 1 196 ? -38.919 -24.987 9.610 1.00 52.50 196 PHE A N 1
ATOM 1554 C CA . PHE A 1 196 ? -40.326 -25.079 9.221 1.00 52.50 196 PHE A CA 1
ATOM 1555 C C . PHE A 1 196 ? -40.807 -23.732 8.666 1.00 52.50 196 PHE A C 1
ATOM 1557 O O . PHE A 1 196 ? -40.739 -22.705 9.338 1.00 52.50 196 PHE A O 1
ATOM 1564 N N . GLN A 1 197 ? -41.316 -23.736 7.435 1.00 44.38 197 GLN A N 1
ATOM 1565 C CA . GLN A 1 197 ? -41.992 -22.591 6.823 1.00 44.38 197 GLN A CA 1
ATOM 1566 C C . GLN A 1 197 ? -43.494 -22.695 7.111 1.00 44.38 197 GLN A C 1
ATOM 1568 O O . GLN A 1 197 ? -44.174 -23.556 6.552 1.00 44.38 197 GLN A O 1
ATOM 1573 N N . VAL A 1 198 ? -44.019 -21.828 7.978 1.00 53.28 198 VAL A N 1
ATOM 1574 C CA . VAL A 1 198 ? -45.466 -21.702 8.203 1.00 53.28 198 VAL A CA 1
ATOM 1575 C C . VAL A 1 198 ? -46.019 -20.731 7.162 1.00 53.28 198 VAL A C 1
ATOM 1577 O O . VAL A 1 198 ? -45.773 -19.529 7.231 1.00 53.28 198 VAL A O 1
ATOM 1580 N N . ARG A 1 199 ? -46.746 -21.254 6.170 1.00 44.41 199 ARG A N 1
ATOM 1581 C CA . ARG A 1 199 ? -47.580 -20.440 5.275 1.00 44.41 199 ARG A CA 1
ATOM 1582 C C . ARG A 1 199 ? -48.875 -20.107 6.017 1.00 44.41 199 ARG A C 1
ATOM 1584 O O . ARG A 1 199 ? -49.622 -21.028 6.336 1.00 44.41 199 ARG A O 1
ATOM 1591 N N . MET A 1 200 ? -49.099 -18.824 6.295 1.00 49.81 200 MET A N 1
ATOM 1592 C CA . MET A 1 200 ? -50.432 -18.291 6.605 1.00 49.81 200 MET A CA 1
ATOM 1593 C C . MET A 1 200 ? -51.198 -18.028 5.313 1.00 49.81 200 MET A C 1
ATOM 1595 O O . MET A 1 200 ? -50.543 -17.608 4.329 1.00 49.81 200 MET A O 1
#

Mean predicted aligned error: 13.66 Å